Protein AF-A0A940AF21-F1 (afdb_monomer_lite)

Secondary structure (DSSP, 8-state):
---SPB--GGGT-EEE-TTSPEEEB--HHHHHHHHHHHHHHHTTSTT---EEE-SS---HHHHTSSSEEE--GGGHHHHHH-SSSHHHHSS-HHHHHHTT-HHHHTSEEEEE--HHHHHHH-GGGTTHHHHHHH-HHHHHHHHHHHHHTT-EEESSSS-HHHHHHHHHHHHHTTGGGEEEEE-TTSTT-SEEESSTTEEEEEEEE-SSSS-SEEEEEEE-SSS-EE--EEE-TTTTTSPPPSEEEETTTTEEEEGGGTTT-EE-TT-EEEEEE-

pLDDT: mean 93.16, std 7.12, range [50.34, 98.81]

Sequence (274 aa):
MSTQFCSNSLHGCSGIDVFGQPSFRSDALGLRNFLMRVYKIHKKYPGTSMMIHSHIQFVPFCHEFTDFFAPGENTFKLVCNNPEYPYTEEISPEEFQSDYNSRKTGVAFCMLLQNARAAKIMPSLNRYQKLFLQDPEYAIRAITPFLVHDVNIWDSYVQRKTIIRYWKMRKDADFAHIAKFIGYWEKGCPVKSGAEKVFCSVYEWNGKSPWRYAVAVGNFNRQEKEIRLQIDWKALGIKPPETVRELWTEKDIPVSELGKYRLKGSHFALFGIK

Foldseek 3Di:
DDQDWDQDVVVVQWDQDPVRDIGTDGCLVVLQVVLQVVLVVQVVDPPDFFEAEDEDDDDLSRHVSGQAYEYANVLLVLCVVPVQQSQLPVQDPVNLVPGVQCVVSVHAYEYEHCNLVSCVVPVVNVVCNVVQQDPLNVVQLNCQNCVLSVHHYDLPSGPNVNSVLVVVLCVLQPVVQFPDKAHQPDPLAQKDFPDPQKTWIKTAHDDDGPFRMKIKIHASAQAKDQRQMDGNCVSVVHDDDQWWAFSSVRDTDGPVCSRRDIDHHSGMTMTGHD

Radius of gyration: 21.4 Å; chains: 1; bounding box: 52×52×57 Å

Structure (mmCIF, N/CA/C/O backbone):
data_AF-A0A940AF21-F1
#
_entry.id   AF-A0A940AF21-F1
#
loop_
_atom_site.group_PDB
_atom_site.id
_atom_site.type_symbol
_atom_site.label_atom_id
_atom_site.label_alt_id
_atom_site.label_comp_id
_atom_site.label_asym_id
_atom_site.label_entity_id
_atom_site.label_seq_id
_atom_site.pdbx_PDB_ins_code
_atom_site.Cartn_x
_atom_site.Cartn_y
_atom_site.Cartn_z
_atom_site.occupancy
_atom_site.B_iso_or_equiv
_atom_site.auth_seq_id
_atom_site.auth_comp_id
_atom_site.auth_asym_id
_atom_site.auth_atom_id
_atom_site.pdbx_PDB_model_num
ATOM 1 N N . MET A 1 1 ? 19.870 -5.893 -14.349 1.00 50.34 1 MET A N 1
ATOM 2 C CA . MET A 1 1 ? 20.637 -7.080 -14.795 1.00 50.34 1 MET A CA 1
ATOM 3 C C . MET A 1 1 ? 19.633 -8.161 -15.147 1.00 50.34 1 MET A C 1
ATOM 5 O O . MET A 1 1 ? 18.688 -8.331 -14.388 1.00 50.34 1 MET A O 1
ATOM 9 N N . SER A 1 2 ? 19.753 -8.780 -16.323 1.00 53.50 2 SER A N 1
ATOM 10 C CA . SER A 1 2 ? 18.749 -9.731 -16.813 1.00 53.50 2 SER A CA 1
ATOM 11 C C . SER A 1 2 ? 18.972 -11.112 -16.203 1.00 53.50 2 SER A C 1
ATOM 13 O O . SER A 1 2 ? 20.083 -11.630 -16.243 1.00 53.50 2 SER A O 1
ATOM 15 N N . THR A 1 3 ? 17.916 -11.698 -15.651 1.00 60.59 3 THR A N 1
ATOM 16 C CA . THR A 1 3 ? 17.841 -13.113 -15.260 1.00 60.59 3 THR A CA 1
ATOM 17 C C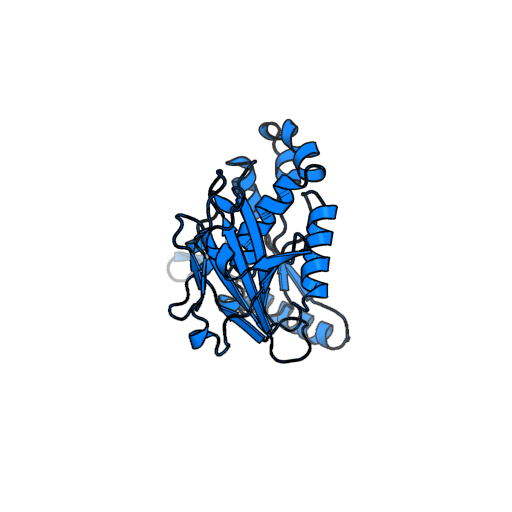 . THR A 1 3 ? 17.305 -13.992 -16.393 1.00 60.59 3 THR A C 1
ATOM 19 O O . THR A 1 3 ? 17.258 -15.214 -16.246 1.00 60.59 3 THR A O 1
ATOM 22 N N . GLN A 1 4 ? 16.892 -13.385 -17.514 1.00 67.69 4 GLN A N 1
ATOM 23 C CA . GLN A 1 4 ? 16.400 -14.113 -18.678 1.00 67.69 4 GLN A CA 1
ATOM 24 C C . GLN A 1 4 ? 17.525 -14.886 -19.360 1.00 67.69 4 GLN A C 1
ATOM 26 O O . GLN A 1 4 ? 18.701 -14.520 -19.302 1.00 67.69 4 GLN A O 1
ATOM 31 N N . PHE A 1 5 ? 17.129 -15.954 -20.043 1.00 74.56 5 PHE A N 1
ATOM 32 C CA . PHE A 1 5 ? 18.010 -16.709 -20.912 1.00 74.56 5 PHE A CA 1
ATOM 33 C C . PHE A 1 5 ? 18.548 -15.806 -22.021 1.00 74.56 5 PHE A C 1
ATOM 35 O O . PHE A 1 5 ? 17.789 -15.150 -22.733 1.00 74.56 5 PHE A O 1
ATOM 42 N N . CYS A 1 6 ? 19.869 -15.766 -22.160 1.00 76.62 6 CYS A N 1
ATOM 43 C CA . CYS A 1 6 ? 20.502 -15.148 -23.307 1.00 76.62 6 CYS A CA 1
ATOM 44 C C . CYS A 1 6 ? 20.678 -16.233 -24.368 1.00 76.62 6 CYS A C 1
ATOM 46 O O . CYS A 1 6 ? 21.268 -17.277 -24.101 1.00 76.62 6 CYS A O 1
ATOM 48 N N . SER A 1 7 ? 20.159 -15.986 -25.566 1.00 82.44 7 SER A N 1
ATOM 49 C CA . SER A 1 7 ? 20.300 -16.869 -26.727 1.00 82.44 7 SER A CA 1
ATOM 50 C C . SER A 1 7 ? 21.174 -16.239 -27.818 1.00 82.44 7 SER A C 1
ATOM 52 O O . SER A 1 7 ? 21.067 -16.603 -28.986 1.00 82.44 7 SER A O 1
ATOM 54 N N . ASN A 1 8 ? 22.005 -15.256 -27.459 1.00 82.12 8 ASN A N 1
ATOM 55 C CA . ASN A 1 8 ? 22.898 -14.592 -28.400 1.00 82.12 8 ASN A CA 1
ATOM 56 C C . ASN A 1 8 ? 24.231 -15.354 -28.504 1.00 82.12 8 ASN A C 1
ATOM 58 O O . ASN A 1 8 ? 24.992 -15.426 -27.532 1.00 82.12 8 ASN A O 1
ATOM 62 N N . SER A 1 9 ? 24.526 -15.879 -29.693 1.00 79.88 9 SER A N 1
ATOM 63 C CA . SER A 1 9 ? 25.752 -16.632 -29.986 1.00 79.88 9 SER A CA 1
ATOM 64 C C . SER A 1 9 ? 27.000 -15.759 -29.912 1.00 79.88 9 SER A C 1
ATOM 66 O O . SER A 1 9 ? 28.042 -16.232 -29.468 1.00 79.88 9 SER A O 1
ATOM 68 N N . LEU A 1 10 ? 26.891 -14.470 -30.249 1.00 82.25 10 LEU A N 1
ATOM 69 C CA . LEU A 1 10 ? 27.995 -13.509 -30.157 1.00 82.25 10 LEU A CA 1
ATOM 70 C C . LEU A 1 10 ? 28.413 -13.247 -28.708 1.00 82.25 10 LEU A C 1
ATOM 72 O O . LEU A 1 10 ? 29.560 -12.910 -28.444 1.00 82.25 10 LEU A O 1
ATOM 76 N N . HIS A 1 11 ? 27.492 -13.424 -27.758 1.00 76.38 11 HIS A N 1
ATOM 77 C CA . HIS A 1 11 ? 27.777 -13.315 -26.327 1.00 76.38 11 HIS A CA 1
ATOM 78 C C . HIS A 1 11 ? 28.235 -14.656 -25.722 1.00 76.38 11 HIS A C 1
ATOM 80 O O . HIS A 1 11 ? 28.421 -14.753 -24.511 1.00 76.38 11 HIS A O 1
ATOM 86 N N . GLY A 1 12 ? 28.372 -15.711 -26.540 1.00 77.94 12 GLY A N 1
ATOM 87 C CA . GLY A 1 12 ? 28.671 -17.069 -26.079 1.00 77.94 12 GLY A CA 1
ATOM 88 C C . GLY A 1 12 ? 27.529 -17.711 -25.285 1.00 77.94 12 GLY A C 1
ATOM 89 O O . GLY A 1 12 ? 27.741 -18.680 -24.554 1.00 77.94 12 GLY A O 1
ATOM 90 N N . CYS A 1 13 ? 26.317 -17.159 -25.385 1.00 80.50 13 CYS A N 1
ATOM 91 C CA . CYS A 1 13 ? 25.171 -17.609 -24.605 1.00 80.50 13 CYS A CA 1
ATOM 92 C C . CYS A 1 13 ? 24.262 -18.581 -25.360 1.00 80.50 13 CYS A C 1
ATOM 94 O O . CYS A 1 13 ? 23.358 -19.133 -24.742 1.00 80.50 13 CYS A O 1
ATOM 96 N N . SER A 1 14 ? 24.505 -18.836 -26.647 1.00 85.12 14 SER A N 1
ATOM 97 C CA . SER A 1 14 ? 23.803 -19.874 -27.405 1.00 85.12 14 SER A CA 1
ATOM 98 C C . SER A 1 14 ? 24.746 -20.796 -28.161 1.00 85.12 14 SER A C 1
ATOM 100 O O . SER A 1 14 ? 25.884 -20.443 -28.468 1.00 85.12 14 SER A O 1
ATOM 102 N N . GLY A 1 15 ? 24.241 -21.978 -28.491 1.00 85.94 15 GLY A N 1
ATOM 103 C CA . GLY A 1 15 ? 24.927 -22.977 -29.302 1.00 85.94 15 GLY A CA 1
ATOM 104 C C . GLY A 1 15 ? 23.977 -24.103 -29.680 1.00 85.94 15 GLY A C 1
ATOM 105 O O . GLY A 1 15 ? 22.823 -24.095 -29.260 1.00 85.94 15 GLY A O 1
ATOM 106 N N . ILE A 1 16 ? 24.463 -25.074 -30.439 1.00 88.88 16 ILE A N 1
ATOM 107 C CA . ILE A 1 16 ? 23.743 -26.319 -30.702 1.00 88.88 16 ILE A CA 1
ATOM 108 C C . ILE A 1 16 ? 24.298 -27.373 -29.747 1.00 88.88 16 ILE A C 1
ATOM 110 O O . ILE A 1 16 ? 25.517 -27.519 -29.640 1.00 88.88 16 ILE A O 1
ATOM 114 N N . ASP A 1 17 ? 23.424 -28.035 -28.994 1.00 87.31 17 ASP A N 1
ATOM 115 C CA . ASP A 1 17 ? 23.839 -29.120 -28.111 1.00 87.31 17 ASP A CA 1
ATOM 116 C C . ASP A 1 17 ? 24.179 -30.398 -28.898 1.00 87.31 17 ASP A C 1
ATOM 118 O O . ASP A 1 17 ? 24.059 -30.468 -30.123 1.00 87.31 17 ASP A O 1
ATOM 122 N N . VAL A 1 18 ? 24.619 -31.438 -28.188 1.00 90.88 18 VAL A N 1
ATOM 123 C CA . VAL A 1 18 ? 25.021 -32.717 -28.798 1.00 90.88 18 VAL A CA 1
ATOM 124 C C . VAL A 1 18 ? 23.871 -33.466 -29.490 1.00 90.88 18 VAL A C 1
ATOM 126 O O . VAL A 1 18 ? 24.130 -34.421 -30.217 1.00 90.88 18 VAL A O 1
ATOM 129 N N . PHE A 1 19 ? 22.620 -33.036 -29.299 1.00 94.06 19 PHE A N 1
ATOM 130 C CA . PHE A 1 19 ? 21.419 -33.606 -29.914 1.00 94.06 19 PHE A CA 1
ATOM 131 C C . PHE A 1 19 ? 20.872 -32.740 -31.058 1.00 94.06 19 PHE A C 1
ATOM 133 O O . PHE A 1 19 ? 19.790 -33.015 -31.581 1.00 94.06 19 PHE A O 1
ATOM 140 N N . GLY A 1 20 ? 21.595 -31.689 -31.455 1.00 92.19 20 GLY A N 1
ATOM 141 C CA . GLY A 1 20 ? 21.160 -30.782 -32.513 1.00 92.19 20 GLY A CA 1
ATOM 142 C C . GLY A 1 20 ? 20.152 -29.723 -32.053 1.00 92.19 20 GLY A C 1
ATOM 143 O O . GLY A 1 20 ? 19.596 -29.026 -32.901 1.00 92.19 20 GLY A O 1
ATOM 144 N N . GLN A 1 21 ? 19.902 -29.580 -30.746 1.00 89.88 21 GLN A N 1
ATOM 145 C CA . GLN A 1 21 ? 18.919 -28.632 -30.222 1.00 89.88 21 GLN A CA 1
ATOM 146 C C . GLN A 1 21 ? 19.549 -27.271 -29.890 1.00 89.88 21 GLN A C 1
ATOM 148 O O . GLN A 1 21 ? 20.691 -27.208 -29.421 1.00 89.88 21 GLN A O 1
ATOM 153 N N . PRO A 1 22 ? 18.819 -26.157 -30.087 1.00 86.69 22 PRO A N 1
ATOM 154 C CA . PRO A 1 22 ? 19.257 -24.848 -29.623 1.00 86.69 22 PRO A CA 1
ATOM 155 C C . PRO A 1 22 ? 19.421 -24.825 -28.100 1.00 86.69 22 PRO A C 1
ATOM 157 O O . PRO A 1 22 ? 18.486 -25.096 -27.350 1.00 86.69 22 PRO A O 1
ATOM 160 N N . SER A 1 23 ? 20.604 -24.431 -27.643 1.00 84.81 23 SER A N 1
ATOM 161 C CA . SER A 1 23 ? 20.903 -24.175 -26.239 1.00 84.81 23 SER A CA 1
ATOM 162 C C . SER A 1 23 ? 20.939 -22.676 -25.961 1.00 84.81 23 SER A C 1
ATOM 164 O O . SER A 1 23 ? 21.335 -21.867 -26.805 1.00 84.81 23 SER A O 1
ATOM 166 N N . PHE A 1 24 ? 20.540 -22.312 -24.750 1.00 83.88 24 PHE A N 1
ATOM 167 C CA . PHE A 1 24 ? 20.621 -20.962 -24.209 1.00 83.88 24 PHE A CA 1
ATOM 168 C C . PHE A 1 24 ? 21.199 -21.028 -22.796 1.00 83.88 24 PHE A C 1
ATOM 170 O O . PHE A 1 24 ? 21.062 -22.035 -22.098 1.00 83.88 24 PHE A O 1
ATOM 177 N N . ARG A 1 25 ? 21.860 -19.956 -22.360 1.00 80.12 25 ARG A N 1
ATOM 178 C CA . ARG A 1 25 ? 22.488 -19.885 -21.035 1.00 80.12 25 ARG A CA 1
ATOM 179 C C . ARG A 1 25 ? 21.830 -18.806 -20.185 1.00 80.12 25 ARG A C 1
ATOM 181 O O . ARG A 1 25 ? 21.419 -17.761 -20.686 1.00 80.12 25 ARG A O 1
ATOM 188 N N . SER A 1 26 ? 21.748 -19.062 -18.883 1.00 80.25 26 SER A N 1
ATOM 189 C CA . SER A 1 26 ? 21.395 -18.061 -17.875 1.00 80.25 26 SER A CA 1
ATOM 190 C C . SER A 1 26 ? 22.605 -17.814 -16.983 1.00 80.25 26 SER A C 1
ATOM 192 O O . SER A 1 26 ? 23.240 -18.766 -16.534 1.00 80.25 26 SER A O 1
ATOM 194 N N . ASP A 1 27 ? 22.897 -16.545 -16.696 1.00 81.75 27 ASP A N 1
ATOM 195 C CA . ASP A 1 27 ? 23.910 -16.152 -15.711 1.00 81.75 27 ASP A CA 1
ATOM 196 C C . ASP A 1 27 ? 23.292 -15.864 -14.328 1.00 81.75 27 ASP A C 1
ATOM 198 O O . ASP A 1 27 ? 23.810 -15.086 -13.529 1.00 81.75 27 ASP A O 1
ATOM 202 N N . ALA A 1 28 ? 22.150 -16.482 -14.007 1.00 85.94 28 ALA A N 1
ATOM 203 C CA . ALA A 1 28 ? 21.488 -16.288 -12.717 1.00 85.94 28 ALA A CA 1
ATOM 204 C C . ALA A 1 28 ? 22.420 -16.588 -11.525 1.00 85.94 28 ALA A C 1
ATOM 206 O O . ALA A 1 28 ? 22.392 -15.874 -10.520 1.00 85.94 28 ALA A O 1
ATOM 207 N N . LEU A 1 29 ? 23.283 -17.607 -11.640 1.00 88.50 29 LEU A N 1
ATOM 208 C CA . LEU A 1 29 ? 24.259 -17.949 -10.601 1.00 88.50 29 LEU A CA 1
ATOM 209 C C . LEU A 1 29 ? 25.376 -16.899 -10.483 1.00 88.50 29 LEU A C 1
ATOM 211 O O . LEU A 1 29 ? 25.753 -16.540 -9.364 1.00 88.50 29 LEU A O 1
ATOM 215 N N . GLY A 1 30 ? 25.886 -16.378 -11.605 1.00 89.44 30 GLY A N 1
ATOM 216 C CA . GLY A 1 30 ? 26.874 -15.298 -11.606 1.00 89.44 30 GLY A CA 1
ATOM 217 C C . GLY A 1 30 ? 26.309 -14.023 -10.990 1.00 89.44 30 GLY A C 1
ATOM 218 O O . GLY A 1 30 ? 26.914 -13.467 -10.067 1.00 89.44 30 GLY A O 1
ATOM 219 N N . LEU A 1 31 ? 25.096 -13.632 -11.396 1.00 88.94 31 LEU A N 1
ATOM 220 C CA . LEU A 1 31 ? 24.364 -12.507 -10.813 1.00 88.94 31 LEU A CA 1
ATOM 221 C C . LEU A 1 31 ? 24.149 -12.688 -9.307 1.00 88.94 31 LEU A C 1
ATOM 223 O O . LEU A 1 31 ? 24.429 -11.773 -8.532 1.00 88.94 31 LEU A O 1
ATOM 227 N N . ARG A 1 32 ? 23.708 -13.872 -8.872 1.00 92.06 32 ARG A N 1
ATOM 228 C CA . ARG A 1 32 ? 23.524 -14.182 -7.450 1.00 92.06 32 ARG A CA 1
ATOM 229 C C . ARG A 1 32 ? 24.823 -14.006 -6.664 1.00 92.06 32 ARG A C 1
ATOM 231 O O . ARG A 1 32 ? 24.838 -13.346 -5.627 1.00 92.06 32 ARG A O 1
ATOM 238 N N . ASN A 1 33 ? 25.920 -14.581 -7.154 1.00 94.88 33 ASN A N 1
ATOM 239 C CA . ASN A 1 33 ? 27.224 -14.488 -6.499 1.00 94.88 33 ASN A CA 1
ATOM 240 C C . ASN A 1 33 ? 27.729 -13.045 -6.440 1.00 94.88 33 ASN A C 1
ATOM 242 O O . ASN A 1 33 ? 28.302 -12.626 -5.431 1.00 94.88 33 ASN A O 1
ATOM 246 N N . PHE A 1 34 ? 27.496 -12.270 -7.498 1.00 93.81 34 PHE A N 1
ATOM 247 C CA . PHE A 1 34 ? 27.801 -10.849 -7.522 1.00 93.81 34 PHE A CA 1
ATOM 248 C C . PHE A 1 34 ? 27.002 -10.082 -6.461 1.00 93.81 34 PHE A C 1
ATOM 250 O O . PHE A 1 34 ? 27.615 -9.443 -5.605 1.00 93.81 34 PHE A O 1
ATOM 257 N N . LEU A 1 35 ? 25.670 -10.203 -6.457 1.00 94.25 35 LEU A N 1
ATOM 258 C CA . LEU A 1 35 ? 24.800 -9.506 -5.505 1.00 94.25 35 LEU A CA 1
ATOM 259 C C . LEU A 1 35 ? 25.111 -9.896 -4.057 1.00 94.25 35 LEU A C 1
ATOM 261 O O . LEU A 1 35 ? 25.234 -9.019 -3.209 1.00 94.25 35 LEU A O 1
ATOM 265 N N . MET A 1 36 ? 25.369 -11.177 -3.780 1.00 95.50 36 MET A N 1
ATOM 266 C CA . MET A 1 36 ? 25.798 -11.633 -2.454 1.00 95.50 36 MET A CA 1
ATOM 267 C C . MET A 1 36 ? 27.099 -10.954 -1.996 1.00 95.50 36 MET A C 1
ATOM 269 O O . MET A 1 36 ? 27.210 -10.560 -0.833 1.00 95.50 36 MET A O 1
ATOM 273 N N . ARG A 1 37 ? 28.104 -10.817 -2.875 1.00 96.38 37 ARG A N 1
ATOM 274 C CA . ARG A 1 37 ? 29.365 -10.132 -2.530 1.00 96.38 37 ARG A CA 1
ATOM 275 C C . ARG A 1 37 ? 29.140 -8.648 -2.261 1.00 96.38 37 ARG A C 1
ATOM 277 O O . ARG A 1 37 ? 29.643 -8.148 -1.258 1.00 96.38 37 ARG A O 1
ATOM 284 N N . VAL A 1 38 ? 28.374 -7.974 -3.121 1.00 94.62 38 VAL A N 1
ATOM 285 C CA . VAL A 1 38 ? 28.034 -6.553 -2.952 1.00 94.62 38 VAL A CA 1
ATOM 286 C C . VAL A 1 38 ? 27.290 -6.344 -1.637 1.00 94.62 38 VAL A C 1
ATOM 288 O O . VAL A 1 38 ? 27.701 -5.505 -0.842 1.00 94.62 38 VAL A O 1
ATOM 291 N N . TYR A 1 39 ? 26.282 -7.167 -1.346 1.00 94.75 39 TYR A N 1
ATOM 292 C CA . TYR A 1 39 ? 25.508 -7.088 -0.111 1.00 94.75 39 TYR A CA 1
ATOM 293 C C . TYR A 1 39 ? 26.377 -7.309 1.135 1.00 94.75 39 TYR A C 1
ATOM 295 O O . TYR A 1 39 ? 26.301 -6.538 2.088 1.00 94.75 39 TYR A O 1
ATOM 303 N N . LYS A 1 40 ? 27.288 -8.295 1.122 1.00 94.69 40 LYS A N 1
ATOM 304 C CA . LYS A 1 40 ? 28.248 -8.515 2.223 1.00 94.69 40 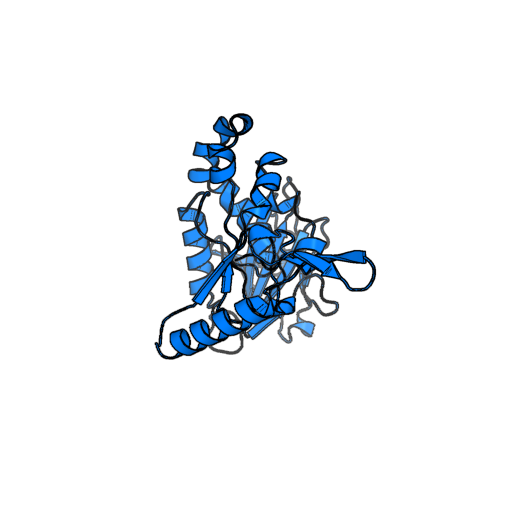LYS A CA 1
ATOM 305 C C . LYS A 1 40 ? 29.171 -7.319 2.459 1.00 94.69 40 LYS A C 1
ATOM 307 O O . LYS A 1 40 ? 29.504 -7.041 3.606 1.00 94.69 40 LYS A O 1
ATOM 312 N N . ILE A 1 41 ? 29.618 -6.644 1.398 1.00 94.19 41 ILE A N 1
ATOM 313 C CA . ILE A 1 41 ? 30.439 -5.429 1.512 1.00 94.19 41 ILE A CA 1
ATOM 314 C C . ILE A 1 41 ? 29.594 -4.289 2.076 1.00 94.19 41 ILE A C 1
ATOM 316 O O . ILE A 1 41 ? 29.999 -3.655 3.045 1.00 94.19 41 ILE A O 1
ATOM 320 N N . HIS A 1 42 ? 28.405 -4.080 1.512 1.00 93.38 42 HIS A N 1
ATOM 321 C CA . HIS A 1 42 ? 27.454 -3.054 1.924 1.00 93.38 42 HIS A CA 1
ATOM 322 C C . HIS A 1 42 ? 27.129 -3.146 3.420 1.00 93.38 42 HIS A C 1
ATOM 324 O O . HIS A 1 42 ? 27.229 -2.160 4.145 1.00 93.38 42 HIS A O 1
ATOM 330 N N . LYS A 1 43 ? 26.871 -4.357 3.928 1.00 93.00 43 LYS A N 1
ATOM 331 C CA . LYS A 1 43 ? 26.562 -4.599 5.347 1.00 93.00 43 LYS A CA 1
ATOM 332 C C . LYS A 1 43 ? 27.703 -4.345 6.331 1.00 93.00 43 LYS A C 1
ATOM 334 O O . LYS A 1 43 ? 27.451 -4.346 7.531 1.00 93.00 43 LYS A O 1
ATOM 339 N N . LYS A 1 44 ? 28.925 -4.068 5.866 1.00 95.06 44 LYS A N 1
ATOM 340 C CA . LYS A 1 44 ? 30.015 -3.599 6.740 1.00 95.06 44 LYS A CA 1
ATOM 341 C C . LYS A 1 44 ? 29.859 -2.134 7.159 1.00 95.06 44 LYS A C 1
ATOM 343 O O . LYS A 1 44 ? 30.545 -1.714 8.084 1.00 95.06 44 LYS A O 1
ATOM 348 N N . TYR A 1 45 ? 28.983 -1.369 6.502 1.00 93.69 45 TYR A N 1
ATOM 349 C CA . TYR A 1 45 ? 28.792 0.061 6.745 1.00 93.69 45 TYR A CA 1
ATOM 350 C C . TYR A 1 45 ? 27.424 0.322 7.398 1.00 93.69 45 TYR A C 1
ATOM 352 O O . TYR A 1 45 ? 26.394 0.247 6.717 1.00 93.69 45 TYR A O 1
ATOM 360 N N . PRO A 1 46 ? 27.379 0.631 8.709 1.00 89.81 46 PRO A N 1
ATOM 361 C CA . PRO A 1 46 ? 26.133 0.924 9.412 1.00 89.81 46 PRO A CA 1
ATOM 362 C C . PRO A 1 46 ? 25.365 2.096 8.786 1.00 89.81 46 PRO A C 1
ATOM 364 O O . PRO A 1 46 ? 25.959 3.032 8.258 1.00 89.81 46 PRO A O 1
ATOM 367 N N . GLY A 1 47 ? 24.032 2.057 8.870 1.00 87.44 47 GLY A N 1
ATOM 368 C CA . GLY A 1 47 ? 23.164 3.145 8.397 1.00 87.44 47 GLY A CA 1
ATOM 369 C C . GLY A 1 47 ? 22.956 3.205 6.879 1.00 87.44 47 GLY A C 1
ATOM 370 O O . GLY A 1 47 ? 22.352 4.154 6.387 1.00 87.44 47 GLY A O 1
ATOM 371 N N . THR A 1 48 ? 23.423 2.206 6.131 1.00 88.88 48 THR A N 1
ATOM 372 C CA . THR A 1 48 ? 23.256 2.131 4.675 1.00 88.88 48 THR A CA 1
ATOM 373 C C . THR A 1 48 ? 22.202 1.086 4.292 1.00 88.88 48 THR A C 1
ATOM 375 O O . THR A 1 48 ? 22.058 0.057 4.955 1.00 88.88 48 THR A O 1
ATOM 378 N N . SER A 1 49 ? 21.472 1.317 3.196 1.00 90.12 49 SER A N 1
ATOM 379 C CA . SER A 1 49 ? 20.527 0.345 2.621 1.00 90.12 49 SER A CA 1
ATOM 380 C C . SER A 1 49 ? 20.886 0.031 1.171 1.00 90.12 49 SER A C 1
ATOM 382 O O . SER A 1 49 ? 21.308 0.916 0.426 1.00 90.12 49 SER A O 1
ATOM 384 N N . MET A 1 50 ? 20.784 -1.241 0.793 1.00 92.44 50 MET A N 1
ATOM 385 C CA . MET A 1 50 ? 20.985 -1.688 -0.579 1.00 92.44 50 MET A CA 1
ATOM 386 C C . MET A 1 50 ? 19.623 -1.845 -1.237 1.00 92.44 50 MET A C 1
ATOM 388 O O . MET A 1 50 ? 18.749 -2.534 -0.716 1.00 92.44 50 MET A O 1
ATOM 392 N N . MET A 1 51 ? 19.462 -1.210 -2.391 1.00 91.62 51 MET A N 1
ATOM 393 C CA . MET A 1 51 ? 18.263 -1.315 -3.206 1.00 91.62 51 MET A CA 1
ATOM 394 C C . MET A 1 51 ? 18.615 -1.953 -4.542 1.00 91.62 51 MET A C 1
ATOM 396 O O . MET A 1 51 ? 19.531 -1.502 -5.231 1.00 91.62 51 MET A O 1
ATOM 400 N N . ILE A 1 52 ? 17.823 -2.939 -4.952 1.00 91.38 52 ILE A N 1
ATOM 401 C CA . ILE A 1 52 ? 17.801 -3.405 -6.335 1.00 91.38 52 ILE A CA 1
ATOM 402 C C . ILE A 1 52 ? 16.607 -2.758 -7.029 1.00 91.38 52 ILE A C 1
ATOM 404 O O . ILE A 1 52 ? 15.456 -2.973 -6.651 1.00 91.38 52 ILE A O 1
ATOM 408 N N . HIS A 1 53 ? 16.896 -1.986 -8.072 1.00 89.62 53 HIS A N 1
ATOM 409 C CA . HIS A 1 53 ? 15.896 -1.454 -8.986 1.00 89.62 53 HIS A CA 1
ATOM 410 C C . HIS A 1 53 ? 15.837 -2.324 -10.248 1.00 89.62 53 HIS A C 1
ATOM 412 O O . HIS A 1 53 ? 16.866 -2.590 -10.876 1.00 89.62 53 HIS A O 1
ATOM 418 N N . SER A 1 54 ? 14.645 -2.802 -10.605 1.00 78.06 54 SER A N 1
ATOM 419 C CA . SER A 1 54 ? 14.424 -3.627 -11.795 1.00 78.06 54 SER A CA 1
ATOM 420 C C . SER A 1 54 ? 13.015 -3.424 -12.332 1.00 78.06 54 SER A C 1
ATOM 422 O O . SER A 1 54 ? 12.063 -3.306 -11.570 1.00 78.06 54 SER A O 1
ATOM 424 N N . HIS A 1 55 ? 12.890 -3.423 -13.657 1.00 67.25 55 HIS A N 1
ATOM 425 C CA . HIS A 1 55 ? 11.682 -2.967 -14.334 1.00 67.25 55 HIS A CA 1
ATOM 426 C C . HIS A 1 55 ? 10.478 -3.914 -14.210 1.00 67.25 55 HIS A C 1
ATOM 428 O O . HIS A 1 55 ? 9.357 -3.417 -14.203 1.00 67.25 55 HIS A O 1
ATOM 434 N N . ILE A 1 56 ? 10.664 -5.244 -14.184 1.00 66.06 56 ILE A N 1
ATOM 435 C CA . ILE A 1 56 ? 9.536 -6.182 -14.402 1.00 66.06 56 ILE A CA 1
ATOM 436 C C . ILE A 1 56 ? 9.523 -7.455 -13.549 1.00 66.06 56 ILE A C 1
ATOM 438 O O . ILE A 1 56 ? 8.440 -7.959 -13.286 1.00 66.06 56 ILE A O 1
ATOM 442 N N . GLN A 1 57 ? 10.668 -8.004 -13.125 1.00 78.50 57 GLN A N 1
ATOM 443 C CA . GLN A 1 57 ? 10.683 -9.345 -12.528 1.00 78.50 57 GLN A CA 1
ATOM 444 C C . GLN A 1 57 ? 11.567 -9.423 -11.286 1.00 78.50 57 GLN A C 1
ATOM 446 O O . GLN A 1 57 ? 12.769 -9.133 -11.328 1.00 78.50 57 GLN A O 1
ATOM 451 N N . PHE A 1 58 ? 10.964 -9.867 -10.184 1.00 86.88 58 PHE A N 1
ATOM 452 C CA . PHE A 1 58 ? 11.689 -10.298 -9.000 1.00 86.88 58 PHE A CA 1
ATOM 453 C C . PHE A 1 58 ? 12.048 -11.780 -9.142 1.00 86.88 58 PHE A C 1
ATOM 455 O O . PHE A 1 58 ? 11.179 -12.617 -9.367 1.00 86.88 58 PHE A O 1
ATOM 462 N N . VAL A 1 59 ? 13.333 -12.112 -9.020 1.00 87.62 59 VAL A N 1
ATOM 463 C CA . VAL A 1 59 ? 13.817 -13.494 -9.033 1.00 87.62 59 VAL A CA 1
ATOM 464 C C . VAL A 1 59 ? 14.420 -13.763 -7.661 1.00 87.62 59 VAL A C 1
ATOM 466 O O . VAL A 1 59 ? 15.557 -13.340 -7.441 1.00 87.62 59 VAL A O 1
ATOM 469 N N . PRO A 1 60 ? 13.697 -14.435 -6.742 1.00 87.94 60 PRO A N 1
ATOM 470 C CA . PRO A 1 60 ? 14.146 -14.623 -5.361 1.00 87.94 60 PRO A CA 1
ATOM 471 C C . PRO A 1 60 ? 15.573 -15.169 -5.264 1.00 87.94 60 PRO A C 1
ATOM 473 O O . PRO A 1 60 ? 16.395 -14.614 -4.546 1.00 87.94 60 PRO A O 1
ATOM 476 N N . PHE A 1 61 ? 15.906 -16.159 -6.101 1.00 88.31 61 PHE A N 1
ATOM 477 C CA . PHE A 1 61 ? 17.236 -16.771 -6.154 1.00 88.31 61 PHE A CA 1
ATOM 478 C C . PHE A 1 61 ? 18.386 -15.767 -6.348 1.00 88.31 61 PHE A C 1
ATOM 480 O O . PHE A 1 61 ? 19.482 -15.995 -5.844 1.00 88.31 61 PHE A O 1
ATOM 487 N N . CYS A 1 62 ? 18.164 -14.672 -7.080 1.00 89.50 62 CYS A N 1
ATOM 488 C CA . CYS A 1 62 ? 19.182 -13.650 -7.329 1.00 89.50 62 CYS A CA 1
ATOM 489 C C . CYS A 1 62 ? 18.990 -12.419 -6.436 1.00 89.50 62 CYS A C 1
ATOM 491 O O . CYS A 1 62 ? 19.962 -11.880 -5.912 1.00 89.50 62 CYS A O 1
ATOM 493 N N . HIS A 1 63 ? 17.751 -11.944 -6.307 1.00 91.06 63 HIS A N 1
ATOM 494 C CA . HIS A 1 63 ? 17.425 -10.626 -5.766 1.00 91.06 63 HIS A CA 1
ATOM 495 C C . HIS A 1 63 ? 17.186 -10.607 -4.250 1.00 91.06 63 HIS A C 1
ATOM 497 O O . HIS A 1 63 ? 16.972 -9.528 -3.711 1.00 91.06 63 HIS A O 1
ATOM 503 N N . GLU A 1 64 ? 17.267 -11.744 -3.549 1.00 90.06 64 GLU A N 1
ATOM 504 C CA . GLU A 1 64 ? 17.178 -11.801 -2.076 1.00 90.06 64 GLU A CA 1
ATOM 505 C C . GLU A 1 64 ? 18.286 -11.006 -1.353 1.00 90.06 64 GLU A C 1
ATOM 507 O O . GLU A 1 64 ? 18.126 -10.609 -0.203 1.00 90.06 64 GLU A O 1
ATOM 512 N N . PHE A 1 65 ? 19.407 -10.720 -2.024 1.00 92.62 65 PHE A N 1
ATOM 513 C CA . PHE A 1 65 ? 20.532 -9.949 -1.478 1.00 92.62 65 PHE A CA 1
ATOM 514 C C . PHE A 1 65 ? 20.323 -8.432 -1.595 1.00 92.62 65 PHE A C 1
ATOM 516 O O . PHE A 1 65 ? 21.100 -7.735 -2.250 1.00 92.62 65 PHE A O 1
ATOM 523 N N . THR A 1 66 ? 19.257 -7.920 -0.985 1.00 92.88 66 THR A N 1
ATOM 524 C CA . THR A 1 66 ? 18.908 -6.493 -0.961 1.00 92.88 66 THR A CA 1
ATOM 525 C C . THR A 1 66 ? 18.115 -6.165 0.304 1.00 92.88 66 THR A C 1
ATOM 527 O O . THR A 1 66 ? 17.498 -7.049 0.888 1.00 92.88 66 THR A O 1
ATOM 530 N N . ASP A 1 67 ? 18.103 -4.902 0.729 1.00 91.88 67 ASP A N 1
ATOM 531 C CA . ASP A 1 67 ? 17.240 -4.454 1.834 1.00 91.88 67 ASP A CA 1
ATOM 532 C C . ASP A 1 67 ? 15.801 -4.241 1.371 1.00 91.88 67 ASP A C 1
ATOM 534 O O . ASP A 1 67 ? 14.844 -4.556 2.076 1.00 91.88 67 ASP A O 1
ATOM 538 N N . PHE A 1 68 ? 15.646 -3.718 0.157 1.00 91.94 68 PHE A N 1
ATOM 539 C CA . PHE A 1 68 ? 14.356 -3.619 -0.505 1.00 91.94 68 PHE A CA 1
ATOM 540 C C . PHE A 1 68 ? 14.507 -3.680 -2.025 1.00 91.94 68 PHE A C 1
ATOM 542 O O . PHE A 1 68 ? 15.579 -3.437 -2.592 1.00 91.94 68 PHE A O 1
ATOM 549 N N . PHE A 1 69 ? 13.415 -4.038 -2.684 1.00 93.00 69 PHE A N 1
ATOM 550 C CA . PHE A 1 69 ? 13.290 -4.107 -4.129 1.00 93.00 69 PHE A CA 1
ATOM 551 C C . PHE A 1 69 ? 12.389 -2.972 -4.611 1.00 93.00 69 PHE A C 1
ATOM 553 O O . PHE A 1 69 ? 11.330 -2.728 -4.033 1.00 93.00 69 PHE A O 1
ATOM 560 N N . ALA A 1 70 ? 12.803 -2.272 -5.665 1.00 92.06 70 ALA A N 1
ATOM 561 C CA . ALA A 1 70 ? 12.059 -1.144 -6.215 1.00 92.06 70 ALA A CA 1
ATOM 562 C C . ALA A 1 70 ? 11.616 -1.418 -7.660 1.00 92.06 70 ALA A C 1
ATOM 564 O O . ALA A 1 70 ? 12.334 -1.036 -8.592 1.00 92.06 70 ALA A O 1
ATOM 565 N N . PRO A 1 71 ? 10.470 -2.096 -7.858 1.00 90.31 71 PRO A N 1
ATOM 566 C CA . PRO A 1 71 ? 9.843 -2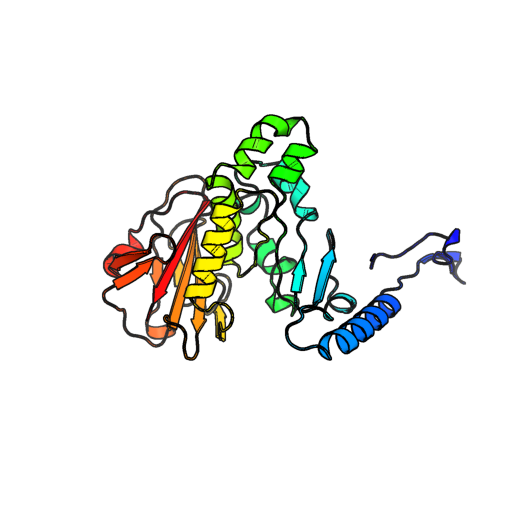.235 -9.164 1.00 90.31 71 PRO A CA 1
ATOM 567 C C . PRO A 1 71 ? 8.905 -1.058 -9.442 1.00 90.31 71 PRO A C 1
ATOM 569 O O . PRO A 1 71 ? 8.720 -0.174 -8.606 1.00 90.31 71 PRO A O 1
ATOM 572 N N . GLY A 1 72 ? 8.267 -1.055 -10.608 1.00 89.44 72 GLY A N 1
ATOM 573 C CA . GLY A 1 72 ? 7.198 -0.108 -10.898 1.00 89.44 72 GLY A CA 1
ATOM 574 C C . GLY A 1 72 ? 7.083 0.250 -12.366 1.00 89.44 72 GLY A C 1
ATOM 575 O O . GLY A 1 72 ? 5.974 0.519 -12.814 1.00 89.44 72 GLY A O 1
ATOM 576 N N . GLU A 1 73 ? 8.160 0.200 -13.153 1.00 88.88 73 GLU A N 1
ATOM 577 C CA . GLU A 1 73 ? 8.087 0.461 -14.596 1.00 88.88 73 GLU A CA 1
ATOM 578 C C . GLU A 1 73 ? 7.141 -0.486 -15.334 1.00 88.88 73 GLU A C 1
ATOM 580 O O . GLU A 1 73 ? 6.506 -0.071 -16.302 1.00 88.88 73 GLU A O 1
ATOM 585 N N . ASN A 1 74 ? 6.973 -1.720 -14.857 1.00 86.50 74 ASN A N 1
ATOM 586 C CA . ASN A 1 74 ? 5.959 -2.647 -15.355 1.00 86.50 74 ASN A CA 1
ATOM 587 C C . ASN A 1 74 ? 4.527 -2.101 -15.246 1.00 86.50 74 ASN A C 1
ATOM 589 O O . ASN A 1 74 ? 3.682 -2.433 -16.073 1.00 86.50 74 ASN A O 1
ATOM 593 N N . THR A 1 75 ? 4.261 -1.203 -14.293 1.00 90.88 75 THR A N 1
ATOM 594 C CA . THR A 1 75 ? 2.941 -0.574 -14.113 1.00 90.88 75 THR A CA 1
ATOM 595 C C . THR A 1 75 ? 2.671 0.572 -15.092 1.00 90.88 75 THR A C 1
ATOM 597 O O . THR A 1 75 ? 1.574 1.129 -15.112 1.00 90.88 75 THR A O 1
ATOM 600 N N . PHE A 1 76 ? 3.635 0.919 -15.954 1.00 91.69 76 PHE A N 1
ATOM 601 C CA . PHE A 1 76 ? 3.486 1.981 -16.951 1.00 91.69 76 PHE A CA 1
ATOM 602 C C . PHE A 1 76 ? 2.264 1.763 -17.848 1.00 91.69 76 PHE A C 1
ATOM 604 O O . PHE A 1 76 ? 1.489 2.690 -18.093 1.00 91.69 76 PHE A O 1
ATOM 611 N N . LYS A 1 77 ? 2.065 0.524 -18.315 1.00 92.81 77 LYS A N 1
ATOM 612 C CA . LYS A 1 77 ? 0.945 0.174 -19.194 1.00 92.81 77 LYS A CA 1
ATOM 613 C C . LYS A 1 77 ? -0.406 0.315 -18.487 1.00 92.81 77 LYS A C 1
ATOM 615 O O . LYS A 1 77 ? -1.355 0.757 -19.125 1.00 92.81 77 LYS A O 1
ATOM 620 N N . LEU A 1 78 ? -0.462 0.036 -17.186 1.00 94.81 78 LEU A N 1
ATOM 621 C CA . LEU A 1 78 ? -1.670 0.174 -16.368 1.00 94.81 78 LEU A CA 1
ATOM 622 C C . LEU A 1 78 ? -2.157 1.628 -16.360 1.00 94.81 78 LEU A C 1
ATOM 624 O O . LEU A 1 78 ? -3.314 1.905 -16.655 1.00 94.81 78 LEU A O 1
ATOM 628 N N . VAL A 1 79 ? -1.239 2.580 -16.148 1.00 95.88 79 VAL A N 1
ATOM 629 C CA . VAL A 1 79 ? -1.550 4.019 -16.234 1.00 95.88 79 VAL A CA 1
ATOM 630 C C . VAL A 1 79 ? -2.016 4.414 -17.636 1.00 95.88 79 VAL A C 1
ATOM 632 O O . VAL A 1 79 ? -2.888 5.266 -17.781 1.00 95.88 79 VAL A O 1
ATOM 635 N N . CYS A 1 80 ? -1.451 3.805 -18.679 1.00 95.50 80 CYS A N 1
ATOM 636 C CA . CYS A 1 80 ? -1.873 4.087 -20.049 1.00 95.50 80 CYS A CA 1
ATOM 637 C C . CYS A 1 80 ? -3.288 3.601 -20.355 1.00 95.50 80 CYS A C 1
ATOM 639 O O . CYS A 1 80 ? -3.979 4.242 -21.143 1.00 95.50 80 CYS A O 1
ATOM 641 N N . ASN A 1 81 ? -3.700 2.482 -19.762 1.00 95.75 81 ASN A N 1
ATOM 642 C CA . ASN A 1 81 ? -5.040 1.933 -19.931 1.00 95.75 81 ASN A CA 1
ATOM 643 C C . ASN A 1 81 ? -6.070 2.721 -19.111 1.00 95.75 81 ASN A C 1
ATOM 645 O O . ASN A 1 81 ? -7.133 3.068 -19.621 1.00 95.75 81 ASN A O 1
ATOM 649 N N . ASN A 1 82 ? -5.731 3.036 -17.860 1.00 97.12 82 ASN A N 1
ATOM 650 C CA . ASN A 1 82 ? -6.625 3.675 -16.905 1.00 97.12 82 ASN A CA 1
ATOM 651 C C . ASN A 1 82 ? -5.869 4.745 -16.103 1.00 97.12 82 ASN A C 1
ATOM 653 O O . ASN A 1 82 ? -5.378 4.475 -15.007 1.00 97.12 82 ASN A O 1
ATOM 657 N N . PRO A 1 83 ? -5.748 5.977 -16.626 1.00 95.88 83 PRO A N 1
ATOM 658 C CA . PRO A 1 83 ? -4.952 7.020 -15.982 1.00 95.88 83 PRO A CA 1
ATOM 659 C C . PRO A 1 83 ? -5.514 7.471 -14.627 1.00 95.88 83 PRO A C 1
ATOM 661 O O . PRO A 1 83 ? -4.770 8.017 -13.814 1.00 95.88 83 PRO A O 1
ATOM 664 N N . GLU A 1 84 ? -6.804 7.257 -14.364 1.00 95.69 84 GLU A N 1
ATOM 665 C CA . GLU A 1 84 ? -7.474 7.760 -13.160 1.00 95.69 84 GLU A CA 1
ATOM 666 C C . GLU A 1 84 ? -7.470 6.779 -11.989 1.00 95.69 84 GLU A C 1
ATOM 668 O O . GLU A 1 84 ? -7.408 7.231 -10.840 1.00 95.69 84 GLU A O 1
ATOM 673 N N . TYR A 1 85 ? -7.507 5.473 -12.274 1.00 97.19 85 TYR A N 1
ATOM 674 C CA . TYR A 1 85 ? -7.609 4.401 -11.279 1.00 97.19 85 TYR A CA 1
ATOM 675 C C . TYR A 1 85 ? -6.664 3.211 -11.556 1.00 97.19 85 TYR A C 1
ATOM 677 O O . TYR A 1 85 ? -7.060 2.060 -11.367 1.00 97.19 85 TYR A O 1
ATOM 685 N N . PRO A 1 86 ? -5.402 3.431 -11.980 1.00 96.56 86 PRO A N 1
ATOM 686 C CA . PRO A 1 86 ? -4.567 2.343 -12.490 1.00 96.56 86 PRO A CA 1
ATOM 687 C C . PRO A 1 86 ? -4.287 1.272 -11.434 1.00 96.56 86 PRO A C 1
ATOM 689 O O . PRO A 1 86 ? -4.317 0.085 -11.722 1.00 96.56 86 PRO A O 1
ATOM 692 N N . TYR A 1 87 ? -4.044 1.677 -10.189 1.00 96.44 87 TYR A N 1
ATOM 693 C CA . TYR A 1 87 ? -3.619 0.751 -9.137 1.00 96.44 87 TYR A CA 1
ATOM 694 C C . TYR A 1 87 ? -4.778 0.061 -8.410 1.00 96.44 87 TYR A C 1
ATOM 696 O O . TYR A 1 87 ? -4.552 -0.946 -7.751 1.00 96.44 87 TYR A O 1
ATOM 704 N N . THR A 1 88 ? -6.000 0.596 -8.494 1.00 96.75 88 THR A N 1
ATOM 705 C CA . THR A 1 88 ? -7.191 -0.003 -7.869 1.00 96.75 88 THR A CA 1
ATOM 706 C C . THR A 1 88 ? -7.992 -0.874 -8.833 1.00 96.75 88 THR A C 1
ATOM 708 O O . THR A 1 88 ? -8.752 -1.721 -8.368 1.00 96.75 88 THR A O 1
ATOM 711 N N . GLU A 1 89 ? -7.838 -0.680 -10.148 1.00 97.19 89 GLU A N 1
ATOM 712 C CA . GLU A 1 89 ? -8.634 -1.383 -11.163 1.00 97.19 89 GLU A CA 1
ATOM 713 C C . GLU A 1 89 ? -7.813 -2.236 -12.138 1.00 97.19 89 GLU A C 1
ATOM 715 O O . GLU A 1 89 ? -8.330 -3.248 -12.600 1.00 97.19 89 GLU A O 1
ATOM 720 N N . GLU A 1 90 ? -6.559 -1.878 -12.442 1.00 97.12 90 GLU A N 1
ATOM 721 C CA . GLU A 1 90 ? -5.743 -2.645 -13.401 1.00 97.12 90 GLU A CA 1
ATOM 722 C C . GLU A 1 90 ? -4.835 -3.686 -12.730 1.00 97.12 90 GLU A C 1
ATOM 724 O O . GLU A 1 90 ? -4.299 -4.545 -13.422 1.00 97.12 90 GLU A O 1
ATOM 729 N N . ILE A 1 91 ? -4.655 -3.615 -11.405 1.00 95.88 91 ILE A N 1
ATOM 730 C CA . ILE A 1 91 ? -3.973 -4.650 -10.615 1.00 95.88 91 ILE A CA 1
ATOM 731 C C . ILE A 1 91 ? -5.036 -5.398 -9.822 1.00 95.88 91 ILE A C 1
ATOM 733 O O . ILE A 1 91 ? -5.748 -4.809 -9.002 1.00 95.88 91 ILE A O 1
ATOM 737 N N . SER A 1 92 ? -5.142 -6.701 -10.064 1.00 96.25 92 SER A N 1
ATOM 738 C CA . SER A 1 92 ? -6.092 -7.538 -9.335 1.00 96.25 92 SER A CA 1
ATOM 739 C C . SER A 1 92 ? -5.673 -7.719 -7.866 1.00 96.25 92 SER A C 1
ATOM 741 O O . SER A 1 92 ? -4.477 -7.705 -7.553 1.00 96.25 92 SER A O 1
ATOM 743 N N . PRO A 1 93 ? -6.627 -7.924 -6.940 1.00 96.56 93 PRO A N 1
ATOM 744 C CA . PRO A 1 93 ? -6.327 -8.366 -5.579 1.00 96.56 93 PRO A CA 1
ATOM 745 C C . PRO A 1 93 ? -5.360 -9.557 -5.535 1.00 96.56 93 PRO A C 1
ATOM 747 O O . PRO A 1 93 ? -4.426 -9.571 -4.738 1.00 96.56 93 PRO A O 1
ATOM 750 N N . GLU A 1 94 ? -5.550 -10.535 -6.419 1.00 95.88 94 GLU A N 1
ATOM 751 C CA . GLU A 1 94 ? -4.729 -11.740 -6.518 1.00 95.88 94 GLU A CA 1
ATOM 752 C C . GLU A 1 94 ? -3.279 -11.408 -6.886 1.00 95.88 94 GLU A C 1
ATOM 754 O O . GLU A 1 94 ? -2.359 -11.944 -6.270 1.00 95.88 94 GLU A O 1
ATOM 759 N N . GLU A 1 95 ? -3.072 -10.476 -7.818 1.00 94.38 95 GLU A N 1
ATOM 760 C CA . GLU A 1 95 ? -1.744 -10.010 -8.227 1.00 94.38 95 GLU A CA 1
ATOM 761 C C . GLU A 1 95 ? -1.030 -9.258 -7.095 1.00 94.38 95 GLU A C 1
ATOM 763 O O . GLU A 1 95 ? 0.157 -9.482 -6.852 1.00 94.38 95 GLU A O 1
ATOM 768 N N . PHE A 1 96 ? -1.741 -8.441 -6.309 1.00 95.06 96 PHE A N 1
ATOM 769 C CA . PHE A 1 96 ? -1.164 -7.876 -5.082 1.00 95.06 96 PHE A CA 1
ATOM 770 C C . PHE A 1 96 ? -0.748 -8.959 -4.080 1.00 95.06 96 PHE A C 1
ATOM 772 O O . PHE A 1 96 ? 0.308 -8.862 -3.452 1.00 95.06 96 PHE A O 1
ATOM 779 N N . GLN A 1 97 ? -1.562 -10.004 -3.932 1.00 94.62 97 GLN A N 1
ATOM 780 C CA . GLN A 1 97 ? -1.322 -11.108 -3.002 1.00 94.62 97 GLN A CA 1
ATOM 781 C C . GLN A 1 97 ? -0.241 -12.095 -3.483 1.00 94.62 97 GLN A C 1
ATOM 783 O O . GLN A 1 97 ? 0.269 -12.887 -2.671 1.00 94.62 97 GLN A O 1
ATOM 788 N N . SER A 1 98 ? 0.112 -12.091 -4.771 1.00 91.44 98 SER A N 1
ATOM 789 C CA . SER A 1 98 ? 1.184 -12.903 -5.355 1.00 91.44 98 SER A CA 1
ATOM 790 C C . SER A 1 98 ? 2.445 -12.088 -5.623 1.00 91.44 98 SER A C 1
ATOM 792 O O . SER A 1 98 ? 3.442 -12.279 -4.929 1.00 91.44 98 SER A O 1
ATOM 794 N N . ASP A 1 99 ? 2.391 -11.179 -6.588 1.00 88.50 99 ASP A N 1
ATOM 795 C CA . ASP A 1 99 ? 3.553 -10.612 -7.272 1.00 88.50 99 ASP A CA 1
ATOM 796 C C . ASP A 1 99 ? 4.161 -9.459 -6.475 1.00 88.50 99 ASP A C 1
ATOM 798 O O . ASP A 1 99 ? 5.379 -9.267 -6.475 1.00 88.50 99 ASP A O 1
ATOM 802 N N . TYR A 1 100 ? 3.317 -8.732 -5.741 1.00 90.75 100 TYR A N 1
ATOM 803 C CA . TYR A 1 100 ? 3.717 -7.611 -4.889 1.00 90.75 100 TYR A CA 1
ATOM 804 C C . TYR A 1 100 ? 3.797 -7.967 -3.397 1.00 90.75 100 TYR A C 1
ATOM 806 O O . TYR A 1 100 ? 4.068 -7.104 -2.562 1.00 90.75 100 TYR A O 1
ATOM 814 N N . ASN A 1 101 ? 3.596 -9.238 -3.043 1.00 91.81 101 ASN A N 1
ATOM 815 C CA . ASN A 1 101 ? 3.575 -9.689 -1.658 1.00 91.81 101 ASN A CA 1
ATOM 816 C C . ASN A 1 101 ? 4.998 -9.899 -1.113 1.00 91.81 101 ASN A C 1
ATOM 818 O O . ASN A 1 101 ? 5.608 -10.959 -1.288 1.00 91.81 101 ASN A O 1
ATOM 822 N N . SER A 1 102 ? 5.494 -8.899 -0.384 1.00 89.25 102 SER A N 1
ATOM 823 C CA . SER A 1 102 ? 6.824 -8.888 0.243 1.00 89.25 102 SER A CA 1
ATOM 824 C C . SER A 1 102 ? 7.086 -10.079 1.176 1.00 89.25 102 SER A C 1
ATOM 826 O O . SER A 1 102 ? 8.221 -10.537 1.308 1.00 89.25 102 SER A O 1
ATOM 828 N N . ARG A 1 103 ? 6.040 -10.641 1.796 1.00 88.38 103 ARG A N 1
ATOM 829 C CA . ARG A 1 103 ? 6.164 -11.807 2.687 1.00 88.38 103 ARG A CA 1
ATOM 830 C C . ARG A 1 103 ? 6.430 -13.099 1.918 1.00 88.38 103 ARG A C 1
ATOM 832 O O . ARG A 1 103 ? 7.091 -13.981 2.454 1.00 88.38 103 ARG A O 1
ATOM 839 N N . LYS A 1 104 ? 5.945 -13.216 0.675 1.00 87.38 104 LYS A N 1
ATOM 840 C CA . LYS A 1 104 ? 6.264 -14.353 -0.208 1.00 87.38 104 LYS A CA 1
ATOM 841 C C . LYS A 1 104 ? 7.673 -14.249 -0.777 1.00 87.38 104 LYS A C 1
ATOM 843 O O . LYS A 1 104 ? 8.345 -15.263 -0.932 1.00 87.38 104 LYS A O 1
ATOM 848 N N . THR A 1 105 ? 8.110 -13.037 -1.103 1.00 86.50 105 THR A N 1
ATOM 849 C CA . THR A 1 105 ? 9.419 -12.795 -1.719 1.00 86.50 105 THR A CA 1
ATOM 850 C C . THR A 1 105 ? 10.555 -12.697 -0.702 1.00 86.50 105 THR A C 1
ATOM 852 O O . THR A 1 105 ? 11.714 -12.832 -1.086 1.00 86.50 105 THR A O 1
ATOM 855 N N . GLY A 1 106 ? 10.238 -12.474 0.579 1.00 88.94 106 GLY A N 1
ATOM 856 C CA . GLY A 1 106 ? 11.214 -12.292 1.657 1.00 88.94 106 GLY A CA 1
ATOM 857 C C . GLY A 1 106 ? 11.920 -10.932 1.629 1.00 88.94 106 GLY A C 1
ATOM 858 O O . GLY A 1 106 ? 12.856 -10.719 2.393 1.00 88.94 106 GLY A O 1
ATOM 859 N N . VAL A 1 107 ? 11.487 -10.016 0.757 1.00 90.38 107 VAL A N 1
ATOM 860 C CA . VAL A 1 107 ? 12.106 -8.705 0.534 1.00 90.38 107 VAL A CA 1
ATOM 861 C C . VAL A 1 107 ? 11.017 -7.638 0.501 1.00 90.38 107 VAL A C 1
ATOM 863 O O . VAL A 1 107 ? 9.991 -7.802 -0.158 1.00 90.38 107 VAL A O 1
ATOM 866 N N . ALA A 1 108 ? 11.244 -6.515 1.184 1.00 91.19 108 ALA A N 1
ATOM 867 C CA . ALA A 1 108 ? 10.323 -5.384 1.159 1.00 91.19 108 ALA A CA 1
ATOM 868 C C . ALA A 1 108 ? 10.254 -4.752 -0.241 1.00 91.19 108 ALA A C 1
ATOM 870 O O . ALA A 1 108 ? 11.276 -4.580 -0.904 1.00 91.19 108 ALA A O 1
ATOM 871 N N . PHE A 1 109 ? 9.055 -4.379 -0.691 1.00 92.75 109 PHE A N 1
ATOM 872 C CA . PHE A 1 109 ? 8.854 -3.729 -1.988 1.00 92.75 109 PHE A CA 1
ATOM 873 C C . PHE A 1 109 ? 8.606 -2.233 -1.799 1.00 92.75 109 PHE A C 1
ATOM 875 O O . PHE A 1 109 ? 7.891 -1.839 -0.875 1.00 92.75 109 PHE A O 1
ATOM 882 N N . CYS A 1 110 ? 9.182 -1.411 -2.679 1.00 93.69 110 CYS A N 1
ATOM 883 C CA . CYS A 1 110 ? 8.941 0.027 -2.774 1.00 93.69 110 CYS A CA 1
ATOM 884 C C . CYS A 1 110 ? 8.584 0.404 -4.217 1.00 93.69 110 CYS A C 1
ATOM 886 O O . CYS A 1 110 ? 9.451 0.539 -5.077 1.00 93.69 110 CYS A O 1
ATOM 888 N N . MET A 1 111 ? 7.289 0.540 -4.480 1.00 93.25 111 MET A N 1
ATOM 889 C CA . MET A 1 111 ? 6.732 0.731 -5.813 1.00 93.25 111 MET A CA 1
ATOM 890 C C . MET A 1 111 ? 7.012 2.129 -6.347 1.00 93.25 111 MET A C 1
ATOM 892 O O . MET A 1 111 ? 6.571 3.133 -5.782 1.00 93.25 111 MET A O 1
ATOM 896 N N . LEU A 1 112 ? 7.693 2.192 -7.486 1.00 93.00 112 LEU A N 1
ATOM 897 C CA . LEU A 1 112 ? 7.848 3.402 -8.270 1.00 93.00 112 LEU A CA 1
ATOM 898 C C . LEU A 1 112 ? 6.570 3.664 -9.072 1.00 93.00 112 LEU A C 1
ATOM 900 O O . LEU A 1 112 ? 6.318 3.020 -10.094 1.00 93.00 112 LEU A O 1
ATOM 904 N N . LEU A 1 113 ? 5.778 4.639 -8.630 1.00 94.44 113 LEU A N 1
ATOM 905 C CA . LEU A 1 113 ? 4.571 5.054 -9.343 1.00 94.44 113 LEU A CA 1
ATOM 906 C C . LEU A 1 113 ? 4.921 5.589 -10.736 1.00 94.44 113 LEU A C 1
ATOM 908 O O . LEU A 1 113 ? 5.969 6.193 -10.933 1.00 94.44 113 LEU A O 1
ATOM 912 N N . GLN A 1 114 ? 4.049 5.371 -11.718 1.00 94.62 114 GLN A N 1
ATOM 913 C CA . GLN A 1 114 ? 4.334 5.672 -13.126 1.00 94.62 114 GLN A CA 1
ATOM 914 C C . GLN A 1 114 ? 3.450 6.774 -13.703 1.00 94.62 114 GLN A C 1
ATOM 916 O O . GLN A 1 114 ? 3.617 7.102 -14.874 1.00 94.62 114 GLN A O 1
ATOM 921 N N . ASN A 1 115 ? 2.550 7.380 -12.920 1.00 95.62 115 ASN A N 1
ATOM 922 C CA . ASN A 1 115 ? 1.528 8.310 -13.411 1.00 95.62 115 ASN A CA 1
ATOM 923 C C . ASN A 1 115 ? 2.095 9.392 -14.349 1.00 95.62 115 ASN A C 1
ATOM 925 O O . ASN A 1 115 ? 1.866 9.376 -15.560 1.00 95.62 115 ASN A O 1
ATOM 929 N N . ALA A 1 116 ? 2.900 10.315 -13.818 1.00 95.44 116 ALA A N 1
ATOM 930 C CA . ALA A 1 116 ? 3.476 11.402 -14.607 1.00 95.44 116 ALA A CA 1
ATOM 931 C C . ALA A 1 116 ? 4.530 10.933 -15.621 1.00 95.44 116 ALA A C 1
ATOM 933 O O . ALA A 1 116 ? 4.760 11.626 -16.611 1.00 95.44 116 ALA A O 1
ATOM 934 N N . ARG A 1 117 ? 5.160 9.767 -15.414 1.00 93.88 117 ARG A N 1
ATOM 935 C CA . ARG A 1 117 ? 6.094 9.188 -16.392 1.00 93.88 117 ARG A CA 1
ATOM 936 C C . ARG A 1 117 ? 5.353 8.698 -17.632 1.00 93.88 117 ARG A C 1
ATOM 938 O O . ARG A 1 117 ? 5.770 9.029 -18.739 1.00 93.88 117 ARG A O 1
ATOM 945 N N . ALA A 1 118 ? 4.231 8.005 -17.452 1.00 94.94 118 ALA A N 1
ATOM 946 C CA . ALA A 1 118 ? 3.327 7.625 -18.529 1.00 94.94 118 ALA A CA 1
ATOM 947 C C . ALA A 1 118 ? 2.793 8.852 -19.261 1.00 94.94 118 ALA A C 1
ATOM 949 O O . ALA A 1 118 ? 2.912 8.917 -20.479 1.00 94.94 118 ALA A O 1
ATOM 950 N N . ALA A 1 119 ? 2.326 9.871 -18.534 1.00 95.12 119 ALA A N 1
ATOM 951 C CA . ALA A 1 119 ? 1.856 11.111 -19.153 1.00 95.12 119 ALA A CA 1
ATOM 952 C C . ALA A 1 119 ? 2.935 11.898 -19.907 1.00 95.12 119 ALA A C 1
ATOM 954 O O . ALA A 1 119 ? 2.615 12.609 -20.849 1.00 95.12 119 ALA A O 1
ATOM 955 N N . LYS A 1 120 ? 4.206 11.781 -19.506 1.00 93.94 120 LYS A N 1
ATOM 956 C CA . LYS A 1 120 ? 5.328 12.417 -20.208 1.00 93.94 120 LYS A CA 1
ATOM 957 C C . LYS A 1 120 ? 5.683 11.701 -21.514 1.00 93.94 120 LYS A C 1
ATOM 959 O O . LYS A 1 120 ? 6.145 12.348 -22.446 1.00 93.94 120 LYS A O 1
ATOM 964 N N . ILE A 1 121 ? 5.557 10.375 -21.543 1.00 94.06 121 ILE A N 1
ATOM 965 C CA . ILE A 1 121 ? 5.994 9.542 -22.672 1.00 94.06 121 ILE A CA 1
ATOM 966 C C . ILE A 1 121 ? 4.858 9.327 -23.679 1.00 94.06 121 ILE A C 1
ATOM 968 O O . ILE A 1 121 ? 5.119 9.272 -24.876 1.00 94.06 121 ILE A O 1
ATOM 972 N N . MET A 1 122 ? 3.611 9.220 -23.214 1.00 95.94 122 MET A N 1
ATOM 973 C CA . MET A 1 122 ? 2.448 8.931 -24.051 1.00 95.94 122 MET A CA 1
ATOM 974 C C . MET A 1 122 ? 1.696 10.214 -24.419 1.00 95.94 122 MET A C 1
ATOM 976 O O . MET A 1 122 ? 1.037 10.790 -23.549 1.00 95.94 122 MET A O 1
ATOM 980 N N . PRO A 1 123 ? 1.681 10.625 -25.703 1.00 93.62 123 PRO A N 1
ATOM 981 C CA . PRO A 1 123 ? 1.001 11.850 -26.126 1.00 93.62 123 PRO A CA 1
ATOM 982 C C . PRO A 1 123 ? -0.492 11.891 -25.766 1.00 93.62 123 PRO A C 1
ATOM 984 O O . PRO A 1 123 ? -1.024 12.952 -25.438 1.00 93.62 123 PRO A O 1
ATOM 987 N N . SER A 1 124 ? -1.166 10.733 -25.759 1.00 94.44 124 SER A N 1
ATOM 988 C CA . SER A 1 124 ? -2.583 10.602 -25.383 1.00 94.44 124 SER A CA 1
ATOM 989 C C . SER A 1 124 ? -2.877 10.990 -23.930 1.00 94.44 124 SER A C 1
ATOM 991 O O . SER A 1 124 ? -4.023 11.274 -23.585 1.00 94.44 124 SER A O 1
ATOM 993 N N . LEU A 1 125 ? -1.854 11.034 -23.076 1.00 95.88 125 LEU A N 1
ATOM 994 C CA . LEU A 1 125 ? -1.968 11.326 -21.652 1.00 95.88 125 LEU A CA 1
ATOM 995 C C . LEU A 1 125 ? -1.433 12.713 -21.275 1.00 95.88 125 LEU A C 1
ATOM 997 O O . LEU A 1 125 ? -1.463 13.055 -20.093 1.00 95.88 125 LEU A O 1
ATOM 1001 N N . ASN A 1 126 ? -0.998 13.537 -22.237 1.00 93.06 126 ASN A N 1
ATOM 1002 C CA . ASN A 1 126 ? -0.390 14.850 -21.972 1.00 93.06 126 ASN A CA 1
ATOM 1003 C C . ASN A 1 126 ? -1.234 15.724 -21.025 1.00 93.06 126 ASN A C 1
ATOM 1005 O O . ASN A 1 126 ? -0.692 16.390 -20.141 1.00 93.06 126 ASN A O 1
ATOM 1009 N N . ARG A 1 127 ? -2.572 15.666 -21.140 1.00 94.12 127 ARG A N 1
ATOM 1010 C CA . ARG A 1 127 ? -3.503 16.404 -20.263 1.00 94.12 127 ARG A CA 1
ATOM 1011 C C . ARG A 1 127 ? -3.366 16.051 -18.774 1.00 94.12 127 ARG A C 1
ATOM 1013 O O . ARG A 1 127 ? -3.642 16.889 -17.922 1.00 94.12 127 ARG A O 1
ATOM 1020 N N . TYR A 1 128 ? -2.928 14.832 -18.456 1.00 95.81 128 TYR A N 1
ATOM 1021 C CA . TYR A 1 128 ? -2.770 14.346 -17.086 1.00 95.81 128 TYR A CA 1
ATOM 1022 C C . TYR A 1 128 ? -1.414 14.698 -16.472 1.00 95.81 128 TYR A C 1
ATOM 1024 O O . TYR A 1 128 ? -1.280 14.633 -15.255 1.00 95.81 128 TYR A O 1
ATOM 1032 N N . GLN A 1 129 ? -0.407 15.103 -17.255 1.00 92.44 129 GLN A N 1
ATOM 1033 C CA . GLN A 1 129 ? 0.959 15.279 -16.745 1.00 92.44 129 GLN A CA 1
ATOM 1034 C C . GLN A 1 129 ? 1.026 16.259 -15.566 1.00 92.44 129 GLN A C 1
ATOM 1036 O O . GLN A 1 129 ? 1.616 15.957 -14.527 1.00 92.44 129 GLN A O 1
ATOM 1041 N N . LYS A 1 130 ? 0.384 17.425 -15.711 1.00 95.56 130 LYS A N 1
ATOM 1042 C CA . LYS A 1 130 ? 0.304 18.432 -14.646 1.00 95.56 130 LYS A CA 1
ATOM 1043 C C . LYS A 1 130 ? -0.584 17.958 -13.494 1.00 95.56 130 LYS A C 1
ATOM 1045 O O . LYS A 1 130 ? -0.214 18.146 -12.341 1.00 95.56 130 LYS A O 1
ATOM 1050 N N . LEU A 1 131 ? -1.711 17.313 -13.807 1.00 96.50 131 LEU A N 1
ATOM 1051 C CA . LEU A 1 131 ? -2.654 16.792 -12.814 1.00 96.50 131 LEU A CA 1
ATOM 1052 C C . LEU A 1 131 ? -1.982 15.775 -11.891 1.00 96.50 131 LEU A C 1
ATOM 1054 O O . LEU A 1 131 ? -1.998 15.953 -10.681 1.00 96.50 131 LEU A O 1
ATOM 1058 N N . PHE A 1 132 ? -1.287 14.784 -12.447 1.00 97.06 132 PHE A N 1
ATOM 1059 C CA . PHE A 1 132 ? -0.581 13.765 -11.676 1.00 97.06 132 PHE A CA 1
ATOM 1060 C C . PHE A 1 132 ? 0.433 14.346 -10.688 1.00 97.06 132 PHE A C 1
ATOM 1062 O O . PHE A 1 132 ? 0.587 13.815 -9.593 1.00 97.06 132 PHE A O 1
ATOM 1069 N N . LEU A 1 133 ? 1.109 15.440 -11.048 1.00 96.62 133 LEU A N 1
ATOM 1070 C CA . LEU A 1 133 ? 2.131 16.066 -10.207 1.00 96.62 133 LEU A CA 1
ATOM 1071 C C . LEU A 1 133 ? 1.573 17.072 -9.187 1.00 96.62 133 LEU A C 1
ATOM 1073 O O . LEU A 1 133 ? 2.299 17.460 -8.271 1.00 96.62 133 LEU A O 1
ATOM 1077 N N . GLN A 1 134 ? 0.323 17.520 -9.335 1.00 97.00 134 GLN A N 1
ATOM 1078 C CA . GLN A 1 134 ? -0.235 18.632 -8.551 1.00 97.00 134 GLN A CA 1
ATOM 1079 C C . GLN A 1 134 ? -1.478 18.254 -7.743 1.00 97.00 134 GLN A C 1
ATOM 1081 O O . GLN A 1 134 ? -1.637 18.729 -6.616 1.00 97.00 134 GLN A O 1
ATOM 1086 N N . ASP A 1 135 ? -2.325 17.385 -8.281 1.00 97.75 135 ASP A N 1
ATOM 1087 C CA . ASP A 1 135 ? -3.564 16.961 -7.648 1.00 97.75 135 ASP A CA 1
ATOM 1088 C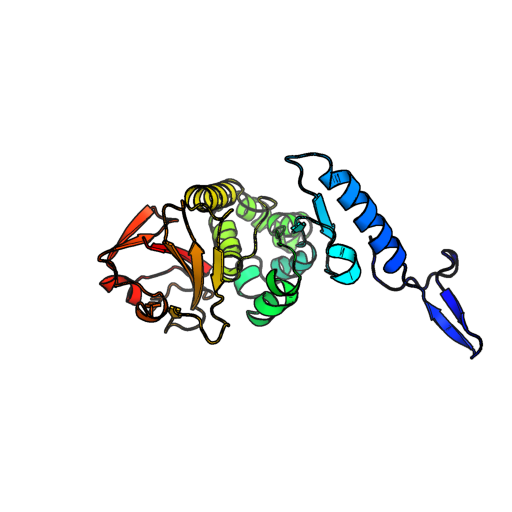 C . ASP A 1 135 ? -3.290 15.810 -6.656 1.00 97.75 135 ASP A C 1
ATOM 1090 O O . ASP A 1 135 ? -2.782 14.754 -7.057 1.00 97.75 135 ASP A O 1
ATOM 1094 N N . PRO A 1 136 ? -3.583 15.995 -5.352 1.00 97.62 136 PRO A N 1
ATOM 1095 C CA . PRO A 1 136 ? -3.375 14.961 -4.342 1.00 97.62 136 PRO A CA 1
ATOM 1096 C C . PRO A 1 136 ? -4.205 13.695 -4.591 1.00 97.62 136 PRO A C 1
ATOM 1098 O O . PRO A 1 136 ? -3.810 12.626 -4.123 1.00 97.62 136 PRO A O 1
ATOM 1101 N N . GLU A 1 137 ? -5.314 13.779 -5.332 1.00 97.56 137 GLU A N 1
ATOM 1102 C CA . GLU A 1 137 ? -6.208 12.645 -5.573 1.00 97.56 137 GLU A CA 1
ATOM 1103 C C . GLU A 1 137 ? -5.475 11.468 -6.223 1.00 97.56 137 GLU A C 1
ATOM 1105 O O . GLU A 1 137 ? -5.619 10.337 -5.771 1.00 97.56 137 GLU A O 1
ATOM 1110 N N . TYR A 1 138 ? -4.604 11.701 -7.207 1.00 97.31 138 TYR A N 1
ATOM 1111 C CA . TYR A 1 138 ? -3.869 10.608 -7.859 1.00 97.31 138 TYR A CA 1
ATOM 1112 C C . TYR A 1 138 ? -2.879 9.910 -6.924 1.00 97.31 138 TYR A C 1
ATOM 1114 O O . TYR A 1 138 ? -2.696 8.696 -7.012 1.00 97.31 138 TYR A O 1
ATOM 1122 N N . ALA A 1 139 ? -2.271 10.655 -5.999 1.00 97.50 139 ALA A N 1
ATOM 1123 C CA . ALA A 1 139 ? -1.405 10.074 -4.983 1.00 97.50 139 ALA A CA 1
ATOM 1124 C C . ALA A 1 139 ? -2.217 9.273 -3.949 1.00 97.50 139 ALA A C 1
ATOM 1126 O O . ALA A 1 139 ? -1.818 8.166 -3.603 1.00 97.50 139 ALA A O 1
ATOM 1127 N N . ILE A 1 140 ? -3.377 9.772 -3.501 1.00 98.38 140 ILE A N 1
ATOM 1128 C CA . ILE A 1 140 ? -4.272 9.054 -2.570 1.00 98.38 140 ILE A CA 1
ATOM 1129 C C . ILE A 1 140 ? -4.787 7.750 -3.195 1.00 98.38 140 ILE A C 1
ATOM 1131 O O . ILE A 1 140 ? -4.749 6.695 -2.556 1.00 98.38 140 ILE A O 1
ATOM 1135 N N . ARG A 1 141 ? -5.206 7.801 -4.463 1.00 97.69 141 ARG A N 1
ATOM 1136 C CA . ARG A 1 141 ? -5.659 6.626 -5.222 1.00 97.69 141 ARG A CA 1
ATOM 1137 C C . ARG A 1 141 ? -4.561 5.589 -5.395 1.00 97.69 141 ARG A C 1
ATOM 1139 O O . ARG A 1 141 ? -4.847 4.402 -5.308 1.00 97.69 141 ARG A O 1
ATOM 1146 N N . ALA A 1 142 ? -3.314 6.023 -5.579 1.00 96.81 142 ALA A N 1
ATOM 1147 C CA . ALA A 1 142 ? -2.167 5.124 -5.595 1.00 96.81 142 ALA A CA 1
ATOM 1148 C C . ALA A 1 142 ? -1.878 4.531 -4.208 1.00 96.81 142 ALA A C 1
ATOM 1150 O O . ALA A 1 142 ? -1.665 3.331 -4.106 1.00 96.81 142 ALA A O 1
ATOM 1151 N N . ILE A 1 143 ? -1.921 5.328 -3.133 1.00 98.44 143 ILE A N 1
ATOM 1152 C CA . ILE A 1 143 ? -1.673 4.836 -1.767 1.00 98.44 143 ILE A CA 1
ATOM 1153 C C . ILE A 1 143 ? -2.667 3.751 -1.362 1.00 98.44 143 ILE A C 1
ATOM 1155 O O . ILE A 1 143 ? -2.277 2.766 -0.741 1.00 98.44 143 ILE A O 1
ATOM 1159 N N . THR A 1 144 ? -3.936 3.929 -1.722 1.00 98.62 144 THR A N 1
ATOM 1160 C CA . THR A 1 144 ? -5.048 3.088 -1.268 1.00 98.62 144 THR A CA 1
ATOM 1161 C C . THR A 1 144 ? -4.795 1.581 -1.395 1.00 98.62 144 THR A C 1
ATOM 1163 O O . THR A 1 144 ? -4.847 0.892 -0.373 1.00 98.62 144 THR A O 1
ATOM 1166 N N . PRO A 1 145 ? -4.492 1.040 -2.589 1.00 98.06 145 PRO A N 1
ATOM 1167 C CA . PRO A 1 145 ? -4.257 -0.384 -2.742 1.00 98.06 145 PRO A CA 1
ATOM 1168 C C . PRO A 1 145 ? -2.936 -0.838 -2.122 1.00 98.06 145 PRO A C 1
ATOM 1170 O O . PRO A 1 145 ? -2.895 -1.901 -1.513 1.00 98.06 145 PRO A O 1
ATOM 1173 N N . PHE A 1 146 ? -1.868 -0.045 -2.205 1.00 97.69 146 PHE A N 1
ATOM 1174 C CA . PHE A 1 146 ? -0.575 -0.441 -1.645 1.00 97.69 146 PHE A CA 1
ATOM 1175 C C . PHE A 1 146 ? -0.588 -0.484 -0.108 1.00 97.69 146 PHE A C 1
ATOM 1177 O O . PHE A 1 146 ? 0.019 -1.376 0.477 1.00 97.69 146 PHE A O 1
ATOM 1184 N N . LEU A 1 147 ? -1.329 0.410 0.558 1.00 98.19 147 LEU A N 1
ATOM 1185 C CA . LEU A 1 147 ? -1.460 0.412 2.017 1.00 98.19 147 LEU A CA 1
ATOM 1186 C C . LEU A 1 147 ? -2.151 -0.857 2.532 1.00 98.19 147 LEU A C 1
ATOM 1188 O O . LEU A 1 147 ? -1.664 -1.475 3.472 1.00 98.19 147 LEU A O 1
ATOM 1192 N N . VAL A 1 148 ? -3.266 -1.277 1.925 1.00 98.12 148 VAL A N 1
ATOM 1193 C CA . VAL A 1 148 ? -3.993 -2.474 2.397 1.00 98.12 148 VAL A CA 1
ATOM 1194 C C . VAL A 1 148 ? -3.270 -3.789 2.089 1.00 98.12 148 VAL A C 1
ATOM 1196 O O . VAL A 1 148 ? -3.652 -4.821 2.636 1.00 98.12 148 VAL A O 1
ATOM 1199 N N . HIS A 1 149 ? -2.236 -3.763 1.245 1.00 98.00 149 HIS A N 1
ATOM 1200 C CA . HIS A 1 149 ? -1.411 -4.924 0.891 1.00 98.00 149 HIS A CA 1
ATOM 1201 C C . HIS A 1 149 ? 0.012 -4.870 1.473 1.00 98.00 149 HIS A C 1
ATOM 1203 O O . HIS A 1 149 ? 0.823 -5.735 1.159 1.00 98.00 149 HIS A O 1
ATOM 1209 N N . ASP A 1 150 ? 0.315 -3.879 2.314 1.00 96.38 150 ASP A N 1
ATOM 1210 C CA . ASP A 1 150 ? 1.644 -3.640 2.889 1.00 96.38 150 ASP A CA 1
ATOM 1211 C C . ASP A 1 150 ? 2.790 -3.524 1.871 1.00 96.38 150 ASP A C 1
ATOM 1213 O O . ASP A 1 150 ? 3.854 -4.139 1.974 1.00 96.38 1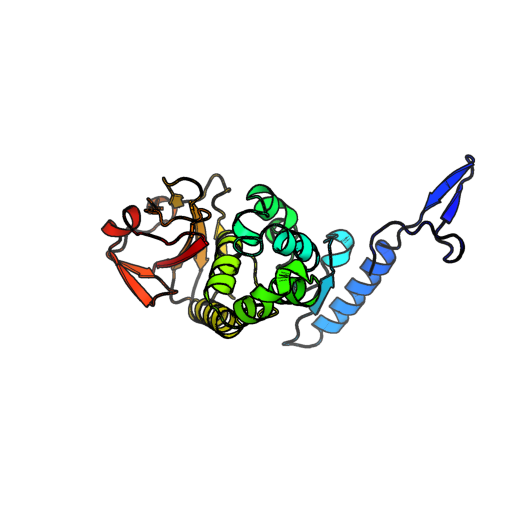50 ASP A O 1
ATOM 1217 N N . VAL A 1 151 ? 2.569 -2.678 0.870 1.00 95.44 151 VAL A N 1
ATOM 1218 C CA . VAL A 1 151 ? 3.555 -2.355 -0.158 1.00 95.44 151 VAL A CA 1
ATOM 1219 C C . VAL A 1 151 ? 3.974 -0.894 -0.003 1.00 95.44 151 VAL A C 1
ATOM 1221 O O . VAL A 1 151 ? 3.136 0.005 0.106 1.00 95.44 151 VAL A O 1
ATOM 1224 N N . ASN A 1 152 ? 5.283 -0.625 0.032 1.00 94.88 152 ASN A N 1
ATOM 1225 C CA . ASN A 1 152 ? 5.768 0.752 0.119 1.00 94.88 152 ASN A CA 1
ATOM 1226 C C . ASN A 1 152 ? 5.692 1.446 -1.240 1.00 94.88 152 ASN A C 1
ATOM 1228 O O . ASN A 1 152 ? 5.604 0.804 -2.284 1.00 94.88 152 ASN A O 1
ATOM 1232 N N . ILE A 1 153 ? 5.761 2.775 -1.222 1.00 94.50 153 ILE A N 1
ATOM 1233 C CA . ILE A 1 153 ? 5.595 3.608 -2.411 1.00 94.50 153 ILE A CA 1
ATOM 1234 C C . ILE A 1 153 ? 6.690 4.664 -2.457 1.00 94.50 153 ILE A C 1
ATOM 1236 O O . ILE A 1 153 ? 6.937 5.364 -1.473 1.00 94.50 153 ILE A O 1
ATOM 1240 N N . TRP A 1 154 ? 7.290 4.836 -3.625 1.00 90.56 154 TRP A N 1
ATOM 1241 C CA . TRP A 1 154 ? 8.237 5.907 -3.889 1.00 90.56 154 TRP A CA 1
ATOM 1242 C C . TRP A 1 154 ? 7.501 7.207 -4.258 1.00 90.56 154 TRP A C 1
ATOM 1244 O O . TRP A 1 154 ? 6.544 7.206 -5.026 1.00 90.56 154 TRP A O 1
ATOM 1254 N N . ASP A 1 155 ? 7.978 8.345 -3.755 1.00 84.88 155 ASP A N 1
ATOM 1255 C CA . ASP A 1 155 ? 7.479 9.709 -3.999 1.00 84.88 155 ASP A CA 1
ATOM 1256 C C . ASP A 1 155 ? 7.610 10.265 -5.437 1.00 84.88 155 ASP A C 1
ATOM 1258 O O . ASP A 1 155 ? 7.355 11.452 -5.658 1.00 84.88 155 ASP A O 1
ATOM 1262 N N . SER A 1 156 ? 7.985 9.441 -6.418 1.00 87.75 156 SER A N 1
ATOM 1263 C CA . SER A 1 156 ? 8.203 9.880 -7.800 1.00 87.75 156 SER A CA 1
ATOM 1264 C C . SER A 1 156 ? 6.924 9.855 -8.645 1.00 87.75 156 SER A C 1
ATOM 1266 O O . SER A 1 156 ? 6.026 9.050 -8.432 1.00 87.75 156 SER A O 1
ATOM 1268 N N . TYR A 1 157 ? 6.869 10.733 -9.652 1.00 94.19 157 TYR A N 1
ATOM 1269 C CA . TYR A 1 157 ? 5.845 10.779 -10.710 1.00 94.19 157 TYR A CA 1
ATOM 1270 C C . TYR A 1 157 ? 4.381 10.954 -10.272 1.00 94.19 157 TYR A C 1
ATOM 1272 O O . TYR A 1 157 ? 3.478 10.800 -11.091 1.00 94.19 157 TYR A O 1
ATOM 1280 N N . VAL A 1 158 ? 4.140 11.355 -9.030 1.00 96.06 158 VAL A N 1
ATOM 1281 C CA . VAL A 1 158 ? 2.841 11.821 -8.529 1.00 96.06 158 VAL A CA 1
ATOM 1282 C C . VAL A 1 158 ? 3.037 13.059 -7.657 1.00 96.06 158 VAL A C 1
ATOM 1284 O O . VAL A 1 158 ? 4.160 13.545 -7.492 1.00 96.06 158 VAL A O 1
ATOM 1287 N N . GLN A 1 159 ? 1.963 13.589 -7.074 1.00 97.69 159 GLN A N 1
ATOM 1288 C CA . GLN A 1 159 ? 2.052 14.726 -6.174 1.00 97.69 159 GLN A CA 1
ATOM 1289 C C . GLN A 1 159 ? 2.854 14.382 -4.906 1.00 97.69 159 GLN A C 1
ATOM 1291 O O . GLN A 1 159 ? 2.364 13.789 -3.942 1.00 97.69 159 GLN A O 1
ATOM 1296 N N . ARG A 1 160 ? 4.115 14.821 -4.902 1.00 96.56 160 ARG A N 1
ATOM 1297 C CA . ARG A 1 160 ? 5.125 14.491 -3.890 1.00 96.56 160 ARG A CA 1
ATOM 1298 C C . ARG A 1 160 ? 4.709 14.829 -2.456 1.00 96.56 160 ARG A C 1
ATOM 1300 O O . ARG A 1 160 ? 4.990 14.063 -1.540 1.00 96.56 160 ARG A O 1
ATOM 1307 N N . LYS A 1 161 ? 4.023 15.960 -2.245 1.00 97.44 161 LYS A N 1
ATOM 1308 C CA . LYS A 1 161 ? 3.601 16.414 -0.904 1.00 97.44 161 LYS A CA 1
ATOM 1309 C C . LYS A 1 161 ? 2.679 15.400 -0.216 1.00 97.44 161 LYS A C 1
ATOM 1311 O O . LYS A 1 161 ? 2.837 15.159 0.977 1.00 97.44 161 LYS A O 1
ATOM 1316 N N . THR A 1 162 ? 1.770 14.773 -0.960 1.00 98.19 162 THR A N 1
ATOM 1317 C CA . THR A 1 162 ? 0.871 13.737 -0.432 1.00 98.19 162 THR A CA 1
ATOM 1318 C C . THR A 1 162 ? 1.636 12.473 -0.056 1.00 98.19 162 THR A C 1
ATOM 1320 O O . THR A 1 162 ? 1.403 11.934 1.023 1.00 98.19 162 THR A O 1
ATOM 1323 N N . ILE A 1 163 ? 2.603 12.042 -0.874 1.00 97.62 163 ILE A N 1
ATOM 1324 C CA . ILE A 1 163 ? 3.447 10.885 -0.536 1.00 97.62 163 ILE A CA 1
ATOM 1325 C C . ILE A 1 163 ? 4.322 11.176 0.693 1.00 97.62 163 ILE A C 1
ATOM 1327 O O . ILE A 1 163 ? 4.438 10.334 1.578 1.00 97.62 163 ILE A O 1
ATOM 1331 N N . ILE A 1 164 ? 4.872 12.388 0.822 1.00 97.56 164 ILE A N 1
ATOM 1332 C CA . ILE A 1 164 ? 5.618 12.801 2.024 1.00 97.56 164 ILE A CA 1
ATOM 1333 C C . ILE A 1 164 ? 4.718 12.787 3.267 1.00 97.56 164 ILE A C 1
ATOM 1335 O O . ILE A 1 164 ? 5.140 12.295 4.312 1.00 97.56 164 ILE A O 1
ATOM 1339 N N . ARG A 1 165 ? 3.475 13.279 3.172 1.00 97.88 165 ARG A N 1
ATOM 1340 C CA . ARG A 1 165 ? 2.501 13.202 4.276 1.00 97.88 165 ARG A CA 1
ATOM 1341 C C . ARG A 1 165 ? 2.215 11.752 4.670 1.00 97.88 165 ARG A C 1
ATOM 1343 O O . ARG A 1 165 ? 2.183 11.450 5.857 1.00 97.88 165 ARG A O 1
ATOM 1350 N N . TYR A 1 166 ? 2.063 10.859 3.694 1.00 98.06 166 TYR A N 1
ATOM 1351 C CA . TYR A 1 166 ? 1.896 9.423 3.928 1.00 98.06 166 TYR A CA 1
ATOM 1352 C C . TYR A 1 166 ? 3.097 8.806 4.659 1.00 98.06 166 TYR A C 1
ATOM 1354 O O . TYR A 1 166 ? 2.922 8.120 5.665 1.00 98.06 166 TYR A O 1
ATOM 1362 N N . TRP A 1 167 ? 4.320 9.115 4.225 1.00 97.56 167 TRP A N 1
ATOM 1363 C CA . TRP A 1 167 ? 5.534 8.667 4.909 1.00 97.56 167 TRP A CA 1
ATOM 1364 C C . TRP A 1 167 ? 5.674 9.246 6.317 1.00 97.56 167 TRP A C 1
ATOM 1366 O O . TRP A 1 167 ? 6.098 8.534 7.225 1.00 97.56 167 TRP A O 1
ATOM 1376 N N . LYS A 1 168 ? 5.276 10.507 6.528 1.00 97.69 168 LYS A N 1
ATOM 1377 C CA . LYS A 1 168 ? 5.225 11.110 7.863 1.00 97.69 168 LYS A CA 1
ATOM 1378 C C . LYS A 1 168 ? 4.233 10.374 8.766 1.00 97.69 168 LYS A C 1
ATOM 1380 O O . LYS A 1 168 ? 4.623 9.986 9.857 1.00 97.69 168 LYS A O 1
ATOM 1385 N N . MET A 1 169 ? 3.013 10.112 8.295 1.00 97.50 169 MET A N 1
ATOM 1386 C CA . MET A 1 169 ? 2.012 9.335 9.038 1.00 97.50 169 MET A CA 1
ATOM 1387 C C . MET A 1 169 ? 2.559 7.952 9.432 1.00 97.50 169 MET A C 1
ATOM 1389 O O . MET A 1 169 ? 2.454 7.559 10.591 1.00 97.50 169 MET A O 1
ATOM 1393 N N . ARG A 1 170 ? 3.206 7.234 8.501 1.00 97.00 170 ARG A N 1
ATOM 1394 C CA . ARG A 1 170 ? 3.846 5.936 8.787 1.00 97.00 170 ARG A CA 1
ATOM 1395 C C . ARG A 1 170 ? 4.979 6.048 9.805 1.00 97.00 170 ARG A C 1
ATOM 1397 O O . ARG A 1 170 ? 5.107 5.181 10.663 1.00 97.00 170 ARG A O 1
ATOM 1404 N N . LYS A 1 171 ? 5.799 7.098 9.724 1.00 96.38 171 LYS A N 1
ATOM 1405 C CA . LYS A 1 171 ? 6.870 7.356 10.696 1.00 96.38 171 LYS A CA 1
ATOM 1406 C C . LYS A 1 171 ? 6.302 7.628 12.089 1.00 96.38 171 LYS A C 1
ATOM 1408 O O . LYS A 1 171 ? 6.781 7.044 13.052 1.00 96.38 171 LYS A O 1
ATOM 1413 N N . ASP A 1 172 ? 5.291 8.487 12.189 1.00 96.31 172 ASP A N 1
ATOM 1414 C CA . ASP A 1 172 ? 4.677 8.873 13.464 1.00 96.31 172 ASP A CA 1
ATOM 1415 C C . ASP A 1 172 ? 3.943 7.687 14.123 1.00 96.31 172 ASP A C 1
ATOM 1417 O O . ASP A 1 172 ? 3.899 7.591 15.345 1.00 96.31 172 ASP A O 1
ATOM 1421 N N . ALA A 1 173 ? 3.419 6.752 13.322 1.00 95.94 173 ALA A N 1
ATOM 1422 C CA . ALA A 1 173 ? 2.834 5.488 13.778 1.00 95.94 173 ALA A CA 1
ATOM 1423 C C . ALA A 1 173 ? 3.854 4.338 13.930 1.00 95.94 173 ALA A C 1
ATOM 1425 O O . ALA A 1 173 ? 3.461 3.200 14.165 1.00 95.94 173 ALA A O 1
ATOM 1426 N N . ASP A 1 174 ? 5.149 4.621 13.781 1.00 95.88 174 ASP A N 1
ATOM 1427 C CA . ASP A 1 174 ? 6.254 3.674 13.958 1.00 95.88 174 ASP A CA 1
ATOM 1428 C C . ASP A 1 174 ? 6.205 2.420 13.059 1.00 95.88 174 ASP A C 1
ATOM 1430 O O . ASP A 1 174 ? 6.506 1.301 13.474 1.00 95.88 174 ASP A O 1
ATOM 1434 N N . PHE A 1 175 ? 5.855 2.582 11.780 1.00 95.06 175 PHE A N 1
ATOM 1435 C CA . PHE A 1 175 ? 5.782 1.465 10.823 1.00 95.06 175 PHE A CA 1
ATOM 1436 C C . PHE A 1 175 ? 7.115 0.712 10.631 1.00 95.06 175 PHE A C 1
ATOM 1438 O O . PHE A 1 175 ? 7.119 -0.409 10.132 1.00 95.06 175 PHE A O 1
ATOM 1445 N N . ALA A 1 176 ? 8.249 1.300 11.023 1.00 91.31 176 ALA A N 1
ATOM 1446 C CA . ALA A 1 176 ? 9.553 0.638 10.968 1.00 91.31 176 ALA A CA 1
ATOM 1447 C C . ALA A 1 176 ? 9.663 -0.560 11.931 1.00 91.31 176 ALA A C 1
ATOM 1449 O O . ALA A 1 176 ? 10.497 -1.435 11.710 1.00 91.31 176 ALA A O 1
ATOM 1450 N N . HIS A 1 177 ? 8.821 -0.613 12.969 1.00 93.31 177 HIS A N 1
ATOM 1451 C CA . HIS A 1 177 ? 8.840 -1.652 14.001 1.00 93.31 177 HIS A CA 1
ATOM 1452 C C . HIS A 1 177 ? 7.509 -2.411 14.096 1.00 93.31 177 HIS A C 1
ATOM 1454 O O . HIS A 1 177 ? 7.127 -2.877 15.173 1.00 93.31 177 HIS A O 1
ATOM 1460 N N . ILE A 1 178 ? 6.792 -2.546 12.974 1.00 95.06 178 ILE A N 1
ATOM 1461 C CA . ILE A 1 178 ? 5.635 -3.445 12.889 1.00 95.06 178 ILE A CA 1
ATOM 1462 C C . ILE A 1 178 ? 6.093 -4.858 13.251 1.00 95.06 178 ILE A C 1
ATOM 1464 O O . ILE A 1 178 ? 7.025 -5.399 12.657 1.00 95.06 178 ILE A O 1
ATOM 1468 N N . ALA A 1 179 ? 5.415 -5.464 14.220 1.00 95.19 179 ALA A N 1
ATOM 1469 C CA . ALA A 1 179 ? 5.671 -6.841 14.612 1.00 95.19 179 ALA A CA 1
ATOM 1470 C C . ALA A 1 179 ? 5.009 -7.822 13.643 1.00 95.19 179 ALA A C 1
ATOM 1472 O O . ALA A 1 179 ? 5.560 -8.886 13.355 1.00 95.19 179 ALA A O 1
ATOM 1473 N N . LYS A 1 180 ? 3.817 -7.474 13.145 1.00 94.75 180 LYS A N 1
ATOM 1474 C CA . LYS A 1 180 ? 3.053 -8.329 12.242 1.00 94.75 180 LYS A CA 1
ATOM 1475 C C . LYS A 1 180 ? 2.120 -7.514 11.353 1.00 94.75 180 LYS A C 1
ATOM 1477 O O . LYS A 1 180 ? 1.464 -6.581 11.804 1.00 94.75 180 LYS A O 1
ATOM 1482 N N . PHE A 1 181 ? 2.024 -7.923 10.095 1.00 96.44 181 PHE A N 1
ATOM 1483 C CA . PHE A 1 181 ? 0.960 -7.522 9.184 1.00 96.44 181 PHE A CA 1
ATOM 1484 C C . PHE A 1 181 ? 0.057 -8.729 8.907 1.00 96.44 181 PHE A C 1
ATOM 1486 O O . PHE A 1 181 ? 0.561 -9.834 8.691 1.00 96.44 181 PHE A O 1
ATOM 1493 N N . ILE A 1 182 ? -1.260 -8.527 8.930 1.00 97.62 182 ILE A N 1
ATOM 1494 C CA . ILE A 1 182 ? -2.280 -9.547 8.666 1.00 97.62 182 ILE A CA 1
ATOM 1495 C C . ILE A 1 182 ? -3.135 -9.057 7.499 1.00 97.62 182 ILE A C 1
ATOM 1497 O O . ILE A 1 182 ? -3.916 -8.113 7.648 1.00 97.62 182 ILE A O 1
ATOM 1501 N N . GLY A 1 183 ? -2.975 -9.684 6.335 1.00 97.81 183 GLY A N 1
ATOM 1502 C CA . GLY A 1 183 ? -3.721 -9.314 5.132 1.00 97.81 183 GLY A CA 1
ATOM 1503 C C . GLY A 1 183 ? -5.178 -9.776 5.187 1.00 97.81 183 GLY A C 1
ATOM 1504 O O . GLY A 1 183 ? -5.472 -10.833 5.743 1.00 97.81 183 GLY A O 1
ATOM 1505 N N . TYR A 1 184 ? -6.099 -9.032 4.563 1.00 98.06 184 TYR A N 1
ATOM 1506 C CA . TYR A 1 184 ? -7.523 -9.415 4.466 1.00 98.06 184 TYR A CA 1
ATOM 1507 C C . TYR A 1 184 ? -7.762 -10.795 3.824 1.00 98.06 184 TYR A C 1
ATOM 1509 O O . TYR A 1 184 ? -8.816 -11.394 4.019 1.00 98.06 184 TYR A O 1
ATOM 1517 N N . TRP A 1 185 ? -6.803 -11.288 3.037 1.00 96.75 185 TRP A N 1
ATOM 1518 C CA . TRP A 1 185 ? -6.852 -12.593 2.372 1.00 96.75 185 TRP A CA 1
ATOM 1519 C C . TRP A 1 185 ? -6.437 -13.755 3.285 1.00 96.75 185 TRP A C 1
ATOM 1521 O O . TRP A 1 185 ? -6.572 -14.920 2.914 1.00 96.75 185 TRP A O 1
ATOM 1531 N N . GLU A 1 186 ? -5.902 -13.474 4.475 1.00 96.06 186 GLU A N 1
ATOM 1532 C CA . GLU A 1 186 ? -5.525 -14.513 5.426 1.00 96.06 186 GLU A CA 1
ATOM 1533 C C . GLU A 1 186 ? -6.756 -15.033 6.174 1.00 96.06 186 GLU A C 1
ATOM 1535 O O . GLU A 1 186 ? -7.548 -14.266 6.718 1.00 96.06 186 GLU A O 1
ATOM 1540 N N . LYS A 1 187 ? -6.879 -16.363 6.287 1.00 93.31 187 LYS A N 1
ATOM 1541 C CA . LYS A 1 187 ? -8.001 -17.035 6.973 1.00 93.31 187 LYS A CA 1
ATOM 1542 C C . LYS A 1 187 ? -8.241 -16.529 8.405 1.00 93.31 187 LYS A C 1
ATOM 1544 O O . LYS A 1 187 ? -9.362 -16.598 8.894 1.00 93.31 187 LYS A O 1
ATOM 1549 N N . GLY A 1 188 ? -7.189 -16.069 9.081 1.00 94.00 188 GLY A N 1
ATOM 1550 C CA . GLY A 1 188 ? -7.232 -15.567 10.456 1.00 94.00 188 GLY A CA 1
ATOM 1551 C C . GLY A 1 188 ? -7.316 -14.046 10.583 1.00 94.00 188 GLY A C 1
ATOM 1552 O O . GLY A 1 188 ? -7.012 -13.540 11.660 1.00 94.00 188 GLY A O 1
ATOM 1553 N N . CYS A 1 189 ? -7.648 -13.306 9.518 1.00 97.56 189 CYS A N 1
ATOM 1554 C CA . CYS A 1 189 ? -7.742 -11.853 9.605 1.00 97.56 189 CYS A CA 1
ATOM 1555 C C . CYS A 1 189 ? -8.881 -11.438 10.560 1.00 97.56 189 CYS A C 1
ATOM 1557 O O . CYS A 1 189 ? -10.034 -11.813 10.331 1.00 97.56 189 CYS A O 1
ATOM 1559 N N . PRO A 1 190 ? -8.594 -10.675 11.633 1.00 98.00 190 PRO A N 1
ATOM 1560 C CA . PRO A 1 190 ? -9.588 -10.329 12.648 1.00 98.00 190 PRO A CA 1
ATOM 1561 C C . PRO A 1 190 ? -10.478 -9.154 12.224 1.00 98.00 190 PRO A C 1
ATOM 1563 O O . PRO A 1 190 ? -11.325 -8.708 12.993 1.00 98.00 190 PRO A O 1
ATOM 1566 N N . VAL A 1 191 ? -10.285 -8.621 11.019 1.00 98.19 191 VAL A N 1
ATOM 1567 C CA . VAL A 1 191 ? -11.082 -7.525 10.474 1.00 98.19 191 VAL A CA 1
ATOM 1568 C C . VAL A 1 191 ? -11.597 -7.887 9.094 1.00 98.19 191 VAL A C 1
ATOM 1570 O O . VAL A 1 191 ? -10.953 -8.606 8.334 1.00 98.19 191 VAL A O 1
ATOM 1573 N N . LYS A 1 192 ? -12.769 -7.361 8.757 1.00 97.62 192 LYS A N 1
ATOM 1574 C CA . LYS A 1 192 ? -13.352 -7.474 7.420 1.00 97.62 192 LYS A CA 1
ATOM 1575 C C . LYS A 1 192 ? -14.303 -6.320 7.154 1.00 97.62 192 LYS A C 1
ATOM 1577 O O . LYS A 1 192 ? -14.833 -5.709 8.081 1.00 97.62 192 LYS A O 1
ATOM 1582 N N . SER A 1 193 ? -14.561 -6.066 5.881 1.00 97.81 193 SER A N 1
ATOM 1583 C CA . SER A 1 193 ? -15.645 -5.196 5.448 1.00 97.81 193 SER A CA 1
ATOM 1584 C C . SER A 1 193 ? -16.826 -6.033 4.964 1.00 97.81 193 SER A C 1
ATOM 1586 O O . SER A 1 193 ? -16.647 -7.048 4.294 1.00 97.81 193 SER A O 1
ATOM 1588 N N . GLY A 1 194 ? -18.044 -5.593 5.283 1.00 97.12 194 GLY A N 1
ATOM 1589 C CA . GLY A 1 194 ? -19.271 -6.097 4.660 1.00 97.12 194 GLY A CA 1
ATOM 1590 C C . GLY A 1 194 ? -19.643 -5.395 3.346 1.00 97.12 194 GLY A C 1
ATOM 1591 O O . GLY A 1 194 ? -20.751 -5.599 2.847 1.00 97.12 194 GLY A O 1
ATOM 1592 N N . ALA A 1 195 ? -18.790 -4.508 2.827 1.00 97.81 195 ALA A N 1
ATOM 1593 C CA . ALA A 1 195 ? -19.012 -3.773 1.591 1.00 97.81 195 ALA A CA 1
ATOM 1594 C C . ALA A 1 195 ? -18.191 -4.369 0.440 1.00 97.81 195 ALA A C 1
ATOM 1596 O O . ALA A 1 195 ? -17.036 -4.757 0.597 1.00 97.81 195 ALA A O 1
ATOM 1597 N N . GLU A 1 196 ? -18.799 -4.424 -0.743 1.00 97.31 196 GLU A N 1
ATOM 1598 C CA . GLU A 1 196 ? -18.143 -4.909 -1.956 1.00 97.31 196 GLU A CA 1
ATOM 1599 C C . GLU A 1 196 ? -16.910 -4.057 -2.295 1.00 97.31 196 GLU A C 1
ATOM 1601 O O . GLU A 1 196 ? -16.983 -2.826 -2.272 1.00 97.31 196 GLU A O 1
ATOM 1606 N N . LYS A 1 197 ? -15.789 -4.713 -2.636 1.00 97.62 197 LYS A N 1
ATOM 1607 C CA . LYS A 1 197 ? -14.514 -4.070 -3.008 1.00 97.62 197 LYS A CA 1
ATOM 1608 C C . LYS A 1 197 ? -13.998 -3.069 -1.963 1.00 97.62 197 LYS A C 1
ATOM 1610 O O . LYS A 1 197 ? -13.351 -2.079 -2.301 1.00 97.62 197 LYS A O 1
ATOM 1615 N N . VAL A 1 198 ? -14.274 -3.321 -0.687 1.00 98.56 198 VAL A N 1
ATOM 1616 C CA . VAL A 1 198 ? -13.627 -2.638 0.434 1.00 98.56 198 VAL A CA 1
ATOM 1617 C C . VAL A 1 198 ? -12.796 -3.671 1.186 1.00 98.56 198 VAL A C 1
ATOM 1619 O O . VAL A 1 198 ? -13.316 -4.687 1.639 1.00 98.56 198 VAL A O 1
ATOM 1622 N N . PHE A 1 199 ? -11.495 -3.426 1.296 1.00 98.69 199 PHE A N 1
ATOM 1623 C CA . PHE A 1 199 ? -10.545 -4.373 1.881 1.00 98.69 199 PHE A CA 1
ATOM 1624 C C . PHE A 1 199 ? -9.987 -3.837 3.196 1.00 98.69 199 PHE A C 1
ATOM 1626 O O . PHE A 1 199 ? -9.788 -2.628 3.329 1.00 98.69 199 PHE A O 1
ATOM 1633 N N . CYS A 1 200 ? -9.748 -4.730 4.163 1.00 98.50 200 CYS A N 1
ATOM 1634 C CA . CYS A 1 200 ? -9.313 -4.369 5.513 1.00 98.50 200 CYS A CA 1
ATOM 1635 C C . CYS A 1 200 ? -8.169 -5.269 5.993 1.00 98.50 200 CYS A C 1
ATOM 1637 O O . CYS A 1 200 ? -8.380 -6.460 6.195 1.00 98.50 200 CYS A O 1
ATOM 1639 N N . SER A 1 201 ? -6.992 -4.697 6.226 1.00 98.69 201 SER A N 1
ATOM 1640 C CA . SER A 1 201 ? -5.819 -5.412 6.749 1.00 98.69 201 SER A CA 1
ATOM 1641 C C . SER A 1 201 ? -5.366 -4.805 8.078 1.00 98.69 201 SER A C 1
ATOM 1643 O O . SER A 1 201 ? -5.735 -3.676 8.409 1.00 98.69 201 SER A O 1
ATOM 1645 N N . VAL A 1 202 ? -4.572 -5.546 8.851 1.00 98.56 202 VAL A N 1
ATOM 1646 C CA . VAL A 1 202 ? -4.143 -5.140 10.198 1.00 98.56 202 VAL A CA 1
ATOM 1647 C C . VAL A 1 202 ? -2.633 -5.048 10.283 1.00 98.56 202 VAL A C 1
ATOM 1649 O O . VAL A 1 202 ? -1.920 -5.968 9.894 1.00 98.56 202 VAL A O 1
ATOM 1652 N N . TYR A 1 203 ? -2.169 -3.957 10.871 1.00 98.31 203 TYR A N 1
ATOM 1653 C CA . TYR A 1 203 ? -0.823 -3.802 11.395 1.00 98.31 203 TYR A CA 1
ATOM 1654 C C . TYR A 1 203 ? -0.849 -3.983 12.910 1.00 98.31 203 TYR A C 1
ATOM 1656 O O . TYR A 1 203 ? -1.734 -3.451 13.577 1.00 98.31 203 TYR A O 1
ATOM 1664 N N . GLU A 1 204 ? 0.107 -4.729 13.447 1.00 97.56 204 GLU A N 1
ATOM 1665 C CA . GLU A 1 204 ? 0.275 -4.997 14.874 1.00 97.56 204 GLU A CA 1
ATOM 1666 C C . GLU A 1 204 ? 1.689 -4.612 15.311 1.00 97.56 204 GLU A C 1
ATOM 1668 O O . GLU A 1 204 ? 2.676 -4.941 14.644 1.00 97.56 204 GLU A O 1
ATOM 1673 N N . TRP A 1 205 ? 1.782 -3.950 16.461 1.00 97.12 205 TRP A N 1
ATOM 1674 C CA . TRP A 1 205 ? 3.040 -3.584 17.100 1.00 97.12 205 TRP A CA 1
ATOM 1675 C C . TRP A 1 205 ? 3.199 -4.286 18.443 1.00 97.12 205 TRP A C 1
ATOM 1677 O O . TRP A 1 205 ? 2.270 -4.357 19.244 1.00 97.12 205 TRP A O 1
ATOM 1687 N N . ASN A 1 206 ? 4.433 -4.711 18.719 1.00 86.56 206 ASN A N 1
ATOM 1688 C CA . ASN A 1 206 ? 4.862 -5.187 20.028 1.00 86.56 206 ASN A CA 1
ATOM 1689 C C . ASN A 1 206 ? 5.840 -4.153 20.605 1.00 86.56 206 ASN A C 1
ATOM 1691 O O . ASN A 1 206 ? 7.010 -4.144 20.231 1.00 86.56 206 ASN A O 1
ATOM 1695 N N . GLY A 1 207 ? 5.389 -3.257 21.488 1.00 72.81 207 GLY A N 1
ATOM 1696 C CA . GLY A 1 207 ? 6.285 -2.325 22.189 1.00 72.81 207 GLY A CA 1
ATOM 1697 C C . GLY A 1 207 ? 5.938 -0.842 22.038 1.00 72.81 207 GLY A C 1
ATOM 1698 O O . GLY A 1 207 ? 4.815 -0.447 22.315 1.00 72.81 207 GLY A O 1
ATOM 1699 N N . LYS A 1 208 ? 6.937 -0.012 21.693 1.00 75.94 208 LYS A N 1
ATOM 1700 C CA . LYS A 1 208 ? 6.952 1.457 21.898 1.00 75.94 208 LYS A CA 1
ATOM 1701 C C . LYS A 1 208 ? 6.120 2.292 20.908 1.00 75.94 208 LYS A C 1
ATOM 1703 O O . LYS A 1 208 ? 6.154 3.519 21.006 1.00 75.94 208 LYS A O 1
ATOM 1708 N N . SER A 1 209 ? 5.412 1.669 19.968 1.00 88.62 209 SER A N 1
ATOM 1709 C CA . SER A 1 209 ? 4.521 2.402 19.063 1.00 88.62 209 SER A CA 1
ATOM 1710 C C . SER A 1 209 ? 3.402 3.088 19.859 1.00 88.62 209 SER A C 1
ATOM 1712 O O . SER A 1 209 ? 2.935 2.530 20.855 1.00 88.62 209 SER A O 1
ATOM 1714 N N . PRO A 1 210 ? 2.927 4.278 19.441 1.00 92.56 210 PRO A N 1
ATOM 1715 C CA . PRO A 1 210 ? 1.738 4.890 20.035 1.00 92.56 210 PRO A CA 1
ATOM 1716 C C . PRO A 1 210 ? 0.451 4.074 19.812 1.00 92.56 210 PRO A C 1
ATOM 1718 O O . PRO A 1 210 ? -0.575 4.399 20.413 1.00 92.56 210 PRO A O 1
ATOM 1721 N N . TRP A 1 211 ? 0.499 3.040 18.964 1.00 95.81 211 TRP A N 1
ATOM 1722 C CA . TRP A 1 211 ? -0.621 2.167 18.624 1.00 95.81 211 TRP A CA 1
ATOM 1723 C C . TRP A 1 211 ? -0.247 0.705 18.848 1.00 95.81 211 TRP A C 1
ATOM 1725 O O . TRP A 1 211 ? 0.852 0.278 18.501 1.00 95.81 211 TRP A O 1
ATOM 1735 N N . ARG A 1 212 ? -1.188 -0.085 19.363 1.00 96.31 212 ARG A N 1
ATOM 1736 C CA . ARG A 1 212 ? -1.063 -1.543 19.416 1.00 96.31 212 ARG A CA 1
ATOM 1737 C C . ARG A 1 212 ? -1.490 -2.182 18.097 1.00 96.31 212 ARG A C 1
ATOM 1739 O O . ARG A 1 212 ? -0.834 -3.107 17.623 1.00 96.31 212 ARG A O 1
ATOM 1746 N N . TYR A 1 213 ? -2.548 -1.649 17.484 1.00 98.12 213 TYR A N 1
ATOM 1747 C CA . TYR A 1 213 ? -3.027 -2.069 16.169 1.00 98.12 213 TYR A CA 1
ATOM 1748 C C . TYR A 1 213 ? -3.316 -0.870 15.269 1.00 98.12 213 TYR A C 1
ATOM 1750 O O . TYR A 1 213 ? -3.638 0.218 15.744 1.00 98.12 213 TYR A O 1
ATOM 1758 N N . ALA A 1 214 ? -3.275 -1.082 13.958 1.00 98.38 214 ALA A N 1
ATOM 1759 C CA . ALA A 1 214 ? -3.855 -0.167 12.989 1.00 98.38 214 ALA A CA 1
ATOM 1760 C C . ALA A 1 214 ? -4.614 -0.954 11.922 1.00 98.38 214 ALA A C 1
ATOM 1762 O O . ALA A 1 214 ? -4.082 -1.900 11.343 1.00 98.38 214 ALA A O 1
ATOM 1763 N N . VAL A 1 215 ? -5.856 -0.559 11.659 1.00 98.75 215 VAL A N 1
ATOM 1764 C CA . VAL A 1 215 ? -6.701 -1.171 10.631 1.00 98.75 215 VAL A CA 1
ATOM 1765 C C . VAL A 1 215 ? -6.621 -0.319 9.373 1.00 98.75 215 VAL A C 1
ATOM 1767 O O . VAL A 1 215 ? -7.155 0.791 9.333 1.00 98.75 215 VAL A O 1
ATOM 1770 N N . ALA A 1 216 ? -5.942 -0.832 8.352 1.00 98.81 216 ALA A N 1
ATOM 1771 C CA . ALA A 1 216 ? -5.893 -0.226 7.031 1.00 98.81 216 ALA A CA 1
ATOM 1772 C C . ALA A 1 216 ? -7.142 -0.623 6.245 1.00 98.81 216 ALA A C 1
ATOM 1774 O O . ALA A 1 216 ? -7.378 -1.810 6.029 1.00 98.81 216 ALA A O 1
ATOM 1775 N N . VAL A 1 217 ? -7.920 0.359 5.798 1.00 98.81 217 VAL A N 1
ATOM 1776 C CA . VAL A 1 217 ? -9.128 0.160 4.993 1.00 98.81 217 VAL A CA 1
ATOM 1777 C C . VAL A 1 217 ? -8.961 0.860 3.656 1.00 98.81 217 VAL A C 1
ATOM 1779 O O . VAL A 1 217 ? -8.598 2.030 3.622 1.00 98.81 217 VAL A O 1
ATOM 1782 N N . GLY A 1 218 ? -9.256 0.173 2.557 1.00 98.69 218 GLY A N 1
ATOM 1783 C CA . GLY A 1 218 ? -9.191 0.733 1.209 1.00 98.69 218 GLY A CA 1
ATOM 1784 C C . GLY A 1 218 ? -10.483 0.470 0.455 1.00 98.69 218 GLY A C 1
ATOM 1785 O O . GLY A 1 218 ? -10.905 -0.680 0.345 1.00 98.69 218 GLY A O 1
ATOM 1786 N N . ASN A 1 219 ? -11.109 1.521 -0.072 1.00 98.62 219 ASN A N 1
ATOM 1787 C CA . ASN A 1 219 ? -12.278 1.399 -0.938 1.00 98.62 219 ASN A CA 1
ATOM 1788 C C . ASN A 1 219 ? -11.826 1.366 -2.402 1.00 98.62 219 ASN A C 1
ATOM 1790 O O . ASN A 1 219 ? -11.431 2.391 -2.941 1.00 98.62 219 ASN A O 1
ATOM 1794 N N . PHE A 1 220 ? -11.898 0.209 -3.059 1.00 98.44 220 PHE A N 1
ATOM 1795 C CA . PHE A 1 220 ? -11.455 0.030 -4.448 1.00 98.44 220 PHE A CA 1
ATOM 1796 C C . PHE A 1 220 ? -12.557 0.367 -5.464 1.00 98.44 220 PHE A C 1
ATOM 1798 O O . PHE A 1 220 ? -12.350 0.259 -6.668 1.00 98.44 220 PHE A O 1
ATOM 1805 N N . ASN A 1 221 ? -13.737 0.793 -5.009 1.00 98.25 221 ASN A N 1
ATOM 1806 C CA . ASN A 1 221 ? -14.762 1.331 -5.898 1.00 98.25 221 ASN A CA 1
ATOM 1807 C C . ASN A 1 221 ? -14.389 2.747 -6.362 1.00 98.25 221 ASN A C 1
ATOM 1809 O O . ASN A 1 221 ? -13.588 3.438 -5.731 1.00 98.25 221 ASN A O 1
ATOM 1813 N N . ARG A 1 222 ? -15.050 3.232 -7.419 1.00 97.56 222 ARG A N 1
ATOM 1814 C CA . ARG A 1 222 ? -14.997 4.655 -7.807 1.00 97.56 222 ARG A CA 1
ATOM 1815 C C . ARG A 1 222 ? -15.905 5.532 -6.946 1.00 97.56 222 ARG A C 1
ATOM 1817 O O . ARG A 1 222 ? -15.648 6.721 -6.790 1.00 97.56 222 ARG A O 1
ATOM 1824 N N . GLN A 1 223 ? -16.968 4.955 -6.389 1.00 97.75 223 GLN A N 1
ATOM 1825 C CA . GLN A 1 223 ? -17.949 5.664 -5.573 1.00 97.75 223 GLN A CA 1
ATOM 1826 C C . GLN A 1 223 ? -17.612 5.573 -4.088 1.00 97.75 223 GLN A C 1
ATOM 1828 O O . GLN A 1 223 ? -17.014 4.605 -3.613 1.00 97.75 223 GLN A O 1
ATOM 1833 N N . GLU A 1 224 ? -18.064 6.577 -3.345 1.00 98.31 224 GLU A N 1
ATOM 1834 C CA . GLU A 1 224 ? -18.088 6.513 -1.892 1.00 98.31 224 GLU A CA 1
ATOM 1835 C C . GLU A 1 224 ? -18.944 5.334 -1.410 1.00 98.31 224 GLU A C 1
ATOM 1837 O O . GLU A 1 224 ? -20.016 5.055 -1.956 1.00 98.31 224 GLU A O 1
ATOM 1842 N N . LYS A 1 225 ? -18.462 4.641 -0.378 1.00 98.06 225 LYS A N 1
ATOM 1843 C CA . LYS A 1 225 ? -19.159 3.522 0.253 1.00 98.06 225 LYS A CA 1
ATOM 1844 C C . LYS A 1 225 ? -19.148 3.684 1.764 1.00 98.06 225 LYS A C 1
ATOM 1846 O O . LYS A 1 225 ? -18.180 4.171 2.344 1.00 98.06 225 LYS A O 1
ATOM 1851 N N . GLU A 1 226 ? -20.216 3.216 2.394 1.00 98.12 226 GLU A N 1
ATOM 1852 C CA . GLU A 1 226 ? -20.169 2.834 3.800 1.00 98.12 226 GLU A CA 1
ATOM 1853 C C . GLU A 1 226 ? -19.268 1.601 3.932 1.00 98.12 226 GLU A C 1
ATOM 1855 O O . GLU A 1 226 ? -19.518 0.590 3.272 1.00 98.12 226 GLU A O 1
ATOM 1860 N N . ILE A 1 227 ? -18.214 1.680 4.747 1.00 97.12 227 ILE A N 1
ATOM 1861 C CA . ILE A 1 227 ? -17.195 0.622 4.795 1.00 97.12 227 ILE A CA 1
ATOM 1862 C C . ILE A 1 227 ? -17.650 -0.624 5.548 1.00 97.12 227 ILE A C 1
ATOM 1864 O O . ILE A 1 227 ? -16.991 -1.650 5.417 1.00 97.12 227 ILE A O 1
ATOM 1868 N N . ARG A 1 228 ? -18.728 -0.574 6.344 1.00 97.62 228 ARG A N 1
ATOM 1869 C CA . ARG A 1 228 ? -19.267 -1.739 7.072 1.00 97.62 228 ARG A CA 1
ATOM 1870 C C . ARG A 1 228 ? -18.178 -2.537 7.795 1.00 97.62 228 ARG A C 1
ATOM 1872 O O . ARG A 1 228 ? -18.124 -3.762 7.668 1.00 97.62 228 ARG A O 1
ATOM 1879 N N . LEU A 1 229 ? -17.278 -1.831 8.485 1.00 98.12 229 LEU A N 1
ATOM 1880 C CA . LEU A 1 229 ? -16.119 -2.426 9.145 1.00 98.12 229 LEU A CA 1
ATOM 1881 C C . LEU A 1 229 ? -16.569 -3.306 10.315 1.00 98.12 229 LEU A C 1
ATOM 1883 O O . LEU A 1 229 ? -17.331 -2.876 11.179 1.00 98.12 229 LEU A O 1
ATOM 1887 N N . GLN A 1 230 ? -16.079 -4.539 10.335 1.00 97.50 230 GLN A N 1
ATOM 1888 C CA . GLN A 1 230 ? -16.304 -5.521 11.387 1.00 97.50 230 GLN A CA 1
ATOM 1889 C C . GLN A 1 230 ? -14.948 -5.890 11.979 1.00 97.50 230 GLN A C 1
ATOM 1891 O O . GLN A 1 230 ? -14.045 -6.288 11.244 1.00 97.50 230 GLN A O 1
ATOM 1896 N N . ILE A 1 231 ? -14.816 -5.753 13.297 1.00 98.12 231 ILE A N 1
ATOM 1897 C CA . ILE A 1 231 ? -13.589 -6.052 14.038 1.00 98.12 231 ILE A CA 1
ATOM 1898 C C . ILE A 1 231 ? -13.909 -7.127 15.074 1.00 98.12 231 ILE A C 1
ATOM 1900 O O . ILE A 1 231 ? -14.783 -6.942 15.923 1.00 98.12 231 ILE A O 1
ATOM 1904 N N . ASP A 1 232 ? -13.193 -8.244 15.014 1.00 98.06 232 ASP A N 1
ATOM 1905 C CA . ASP A 1 232 ? -13.183 -9.264 16.055 1.00 98.06 232 ASP A CA 1
ATOM 1906 C C . ASP A 1 232 ? -12.184 -8.862 17.149 1.00 98.06 232 ASP A C 1
ATOM 1908 O O . ASP A 1 232 ? -11.004 -9.220 17.145 1.00 98.06 232 ASP A O 1
ATOM 1912 N N . TRP A 1 233 ? -12.679 -8.085 18.111 1.00 97.44 233 TRP A N 1
ATOM 1913 C CA . TRP A 1 233 ? -11.904 -7.611 19.260 1.00 97.44 233 TRP A CA 1
ATOM 1914 C C . TRP A 1 233 ? -11.323 -8.756 20.095 1.00 97.44 233 TRP A C 1
ATOM 1916 O O . TRP A 1 233 ? -10.220 -8.642 20.631 1.00 97.44 233 TRP A O 1
ATOM 1926 N N . LYS A 1 234 ? -12.035 -9.889 20.164 1.00 96.88 234 LYS A N 1
ATOM 1927 C CA . LYS A 1 234 ? -11.576 -11.074 20.889 1.00 96.88 234 LYS A CA 1
ATOM 1928 C C . LYS A 1 234 ? -10.377 -11.700 20.183 1.00 96.88 234 LYS A C 1
ATOM 1930 O O . LYS A 1 234 ? -9.413 -12.044 20.861 1.00 96.88 234 LYS A O 1
ATOM 1935 N N . ALA A 1 235 ? -10.406 -11.806 18.855 1.00 96.44 235 ALA A N 1
ATOM 1936 C CA . ALA A 1 235 ? -9.269 -12.283 18.069 1.00 96.44 235 ALA A CA 1
ATOM 1937 C C . ALA A 1 235 ? -8.054 -11.338 18.148 1.00 96.44 235 ALA A C 1
ATOM 1939 O O . ALA A 1 235 ? -6.921 -11.812 18.145 1.00 96.44 235 ALA A O 1
ATOM 1940 N N . LEU A 1 236 ? -8.278 -10.025 18.293 1.00 95.19 236 LEU A N 1
ATOM 1941 C CA . LEU A 1 236 ? -7.221 -9.044 18.595 1.00 95.19 236 LEU A CA 1
ATOM 1942 C C . LEU A 1 236 ? -6.732 -9.090 20.056 1.00 95.19 236 LEU A C 1
ATOM 1944 O O . LEU A 1 236 ? -5.743 -8.449 20.402 1.00 95.19 236 LEU A O 1
ATOM 1948 N N . GLY A 1 237 ? -7.416 -9.817 20.943 1.00 95.19 237 GLY A N 1
ATOM 1949 C CA . GLY A 1 237 ? -7.039 -9.915 22.353 1.00 95.19 237 GLY A CA 1
ATOM 1950 C C . GLY A 1 237 ? -7.177 -8.598 23.127 1.00 95.19 237 GLY A C 1
ATOM 1951 O O . GLY A 1 237 ? -6.423 -8.370 24.077 1.00 95.19 237 GLY A O 1
ATOM 1952 N N . ILE A 1 238 ? -8.112 -7.728 22.728 1.00 94.75 238 ILE A N 1
ATOM 1953 C CA . ILE A 1 238 ? -8.416 -6.455 23.400 1.00 94.75 238 ILE A CA 1
ATOM 1954 C C . ILE A 1 238 ? -9.925 -6.26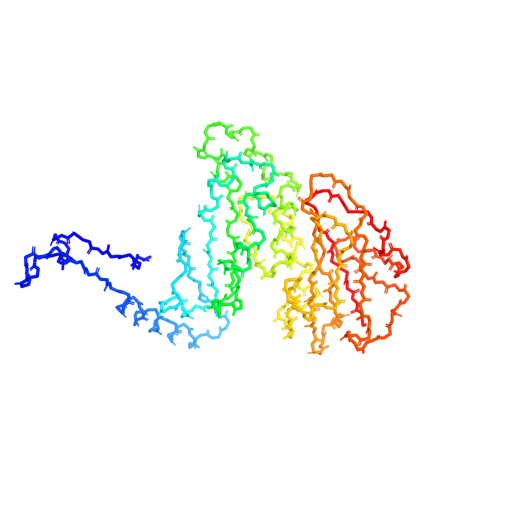8 23.579 1.00 94.75 238 ILE A C 1
ATOM 1956 O O . ILE A 1 238 ? -10.739 -6.904 22.915 1.00 94.75 238 ILE A O 1
ATOM 1960 N N . LYS A 1 239 ? -10.318 -5.377 24.491 1.00 95.94 239 LYS A N 1
ATOM 1961 C CA . LYS A 1 239 ? -11.702 -4.891 24.556 1.00 95.94 239 LYS A CA 1
ATOM 1962 C C . LYS A 1 239 ? -11.885 -3.768 23.527 1.00 95.94 239 LYS A C 1
ATOM 1964 O O . LYS A 1 239 ? -10.925 -3.033 23.298 1.00 95.94 239 LYS A O 1
ATOM 1969 N N . PRO A 1 240 ? -13.079 -3.616 22.929 1.00 96.50 240 PRO A N 1
ATOM 1970 C CA . PRO A 1 240 ? -13.348 -2.487 22.049 1.00 96.50 240 PRO A CA 1
ATOM 1971 C C . PRO A 1 240 ? -13.121 -1.176 22.816 1.00 96.50 240 PRO A C 1
ATOM 1973 O O . PRO A 1 240 ? -13.702 -1.015 23.895 1.00 96.50 240 PRO A O 1
ATOM 1976 N N . PRO A 1 241 ? -12.278 -0.260 22.308 1.00 96.88 241 PRO A N 1
ATOM 1977 C CA . PRO A 1 241 ? -12.158 1.067 22.889 1.00 96.88 241 PRO A CA 1
ATOM 1978 C C . PRO A 1 241 ? -13.425 1.884 22.605 1.00 96.88 241 PRO A C 1
ATOM 1980 O O . PRO A 1 241 ? -14.270 1.497 21.797 1.00 96.88 241 PRO A O 1
ATOM 1983 N N . GLU A 1 242 ? -13.558 3.038 23.253 1.00 97.50 242 GLU A N 1
ATOM 1984 C CA . GLU A 1 242 ? -14.636 3.982 22.942 1.00 97.50 242 GLU A CA 1
ATOM 1985 C C . GLU A 1 242 ? -14.425 4.620 21.561 1.00 97.50 242 GLU A C 1
ATOM 1987 O O . GLU A 1 242 ? -15.351 4.704 20.750 1.00 97.50 242 GLU A O 1
ATOM 1992 N N . THR A 1 243 ? -13.181 5.005 21.269 1.00 98.06 243 THR A N 1
ATOM 1993 C CA . THR A 1 243 ? -12.778 5.654 20.022 1.00 98.06 243 THR A CA 1
ATOM 1994 C C . THR A 1 243 ? -11.516 5.029 19.432 1.00 98.06 243 THR A C 1
ATOM 1996 O O . THR A 1 243 ? -10.716 4.391 20.121 1.00 98.06 243 THR A O 1
ATOM 1999 N N . VAL A 1 244 ? -11.332 5.232 18.131 1.00 98.25 244 VAL A N 1
ATOM 2000 C CA . VAL A 1 244 ? -10.093 4.958 17.392 1.00 98.25 244 VAL A CA 1
ATOM 2001 C C . VAL A 1 244 ? -9.636 6.232 16.691 1.00 98.25 244 VAL A C 1
ATOM 2003 O O . VAL A 1 244 ? -10.461 7.081 16.360 1.00 98.25 244 VAL A O 1
ATOM 2006 N N . ARG A 1 245 ? -8.337 6.375 16.421 1.00 98.44 245 ARG A N 1
ATOM 2007 C CA . ARG A 1 245 ? -7.807 7.534 15.687 1.00 98.44 245 ARG A CA 1
ATOM 2008 C C . ARG A 1 245 ? -7.719 7.215 14.204 1.00 98.44 245 ARG A C 1
ATOM 2010 O O . ARG A 1 245 ? -6.961 6.333 13.824 1.00 98.44 245 ARG A O 1
ATOM 2017 N N . GLU A 1 246 ? -8.405 7.951 13.344 1.00 98.31 246 GLU A N 1
ATOM 2018 C CA . GLU A 1 246 ? -8.137 7.909 11.906 1.00 98.31 246 GLU A CA 1
ATOM 2019 C C . GLU A 1 246 ? -6.865 8.728 11.628 1.00 98.31 246 GLU A C 1
ATOM 2021 O O . GLU A 1 246 ? -6.835 9.946 11.804 1.00 98.31 246 GLU A O 1
ATOM 2026 N N . LEU A 1 247 ? -5.773 8.040 11.290 1.00 98.25 247 LEU A N 1
ATOM 2027 C CA . LEU A 1 247 ? -4.416 8.590 11.280 1.00 98.25 247 LEU A CA 1
ATOM 2028 C C . LEU A 1 247 ? -4.159 9.542 10.111 1.00 98.25 247 LEU A C 1
ATOM 2030 O O . LEU A 1 247 ? -3.262 10.377 10.198 1.00 98.25 247 LEU A O 1
ATOM 2034 N N . TRP A 1 248 ? -4.923 9.438 9.021 1.00 97.94 248 TRP A N 1
ATOM 2035 C CA . TRP A 1 248 ? -4.754 10.329 7.879 1.00 97.94 248 TRP A CA 1
ATOM 2036 C C . TRP A 1 248 ? -5.366 11.703 8.148 1.00 97.94 248 TRP A C 1
ATOM 2038 O O . TRP A 1 248 ? -4.731 12.729 7.921 1.00 97.94 248 TRP A O 1
ATOM 2048 N N . THR A 1 249 ? -6.604 11.732 8.624 1.00 97.31 249 THR A N 1
ATOM 2049 C CA . THR A 1 249 ? -7.420 12.918 8.912 1.00 97.31 249 THR A CA 1
ATOM 2050 C C . THR A 1 249 ? -7.243 13.436 10.330 1.00 97.31 249 THR A C 1
ATOM 2052 O O . THR A 1 249 ? -7.707 14.537 10.616 1.00 97.31 249 THR A O 1
ATOM 2055 N N . GLU A 1 250 ? -6.566 12.669 11.186 1.00 97.00 250 GLU A N 1
ATOM 2056 C CA . GLU A 1 250 ? -6.292 12.998 12.581 1.00 97.00 250 GLU A CA 1
ATOM 2057 C C . GLU A 1 250 ? -7.577 13.231 13.394 1.00 97.00 250 GLU A C 1
ATOM 2059 O O . GLU A 1 250 ? -7.656 14.135 14.226 1.00 97.00 250 GLU A O 1
ATOM 2064 N N . LYS A 1 251 ? -8.601 12.408 13.156 1.00 97.75 251 LYS A N 1
ATOM 2065 C CA . LYS A 1 251 ? -9.890 12.486 13.856 1.00 97.75 251 LYS A CA 1
ATOM 2066 C C . LYS A 1 251 ? -10.102 11.271 14.739 1.00 97.75 251 LYS A C 1
ATOM 2068 O O . LYS A 1 251 ? -9.785 10.156 14.336 1.00 97.75 251 LYS A O 1
ATOM 2073 N N . ASP A 1 252 ? -10.673 11.487 15.915 1.00 98.25 252 ASP A N 1
ATOM 2074 C CA . ASP A 1 252 ? -11.141 10.392 16.758 1.00 98.25 252 ASP A CA 1
ATOM 2075 C C . ASP A 1 252 ? -12.542 9.988 16.298 1.00 98.25 252 ASP A C 1
ATOM 2077 O O . ASP A 1 252 ? -13.422 10.835 16.137 1.00 98.25 252 ASP A O 1
ATOM 2081 N N . ILE A 1 253 ? -12.728 8.698 16.043 1.00 98.12 253 ILE A N 1
ATOM 2082 C CA . ILE A 1 253 ? -13.964 8.115 15.530 1.00 98.12 253 ILE A CA 1
ATOM 2083 C C . ILE A 1 253 ? -14.506 7.155 16.590 1.00 98.12 253 ILE A C 1
ATOM 2085 O O . ILE A 1 253 ? -13.773 6.245 16.994 1.00 98.12 253 ILE A O 1
ATOM 2089 N N . PRO A 1 254 ? -15.761 7.309 17.043 1.00 98.06 254 PRO A N 1
ATOM 2090 C CA . PRO A 1 254 ? -16.388 6.335 17.923 1.00 98.06 254 PRO A CA 1
ATOM 2091 C C . PRO A 1 254 ? -16.411 4.948 17.281 1.00 98.06 254 PRO A C 1
ATOM 2093 O O . PRO A 1 254 ? -16.765 4.797 16.109 1.00 98.06 254 PRO A O 1
ATOM 2096 N N . VAL A 1 255 ? -16.088 3.903 18.046 1.00 97.12 255 VAL A N 1
ATOM 2097 C CA . VAL A 1 255 ? -16.109 2.521 17.532 1.00 97.12 255 VAL A CA 1
ATOM 2098 C C . VAL A 1 255 ? -17.496 2.130 17.007 1.00 97.12 255 VAL A C 1
ATOM 2100 O O . VAL A 1 255 ? -17.602 1.391 16.027 1.00 97.12 255 VAL A O 1
ATOM 2103 N N . SER A 1 256 ? -18.561 2.679 17.596 1.00 95.88 256 SER A N 1
ATOM 2104 C CA . SER A 1 256 ? -19.951 2.499 17.154 1.00 95.88 256 SER A CA 1
ATOM 2105 C C . SER A 1 256 ? -20.236 3.049 15.748 1.00 95.88 256 SER A C 1
ATOM 2107 O O . SER A 1 256 ? -21.187 2.606 15.101 1.00 95.88 256 SER A O 1
ATOM 2109 N N . GLU A 1 257 ? -19.417 3.976 15.248 1.00 96.62 257 GLU A N 1
ATOM 2110 C CA . GLU A 1 257 ? -19.577 4.603 13.933 1.00 96.62 257 GLU A CA 1
ATOM 2111 C C . GLU A 1 257 ? -18.741 3.937 12.837 1.00 96.62 257 GLU A C 1
ATOM 2113 O O . GLU A 1 257 ? -19.012 4.153 11.657 1.00 96.62 257 GLU A O 1
ATOM 2118 N N . LEU A 1 258 ? -17.779 3.071 13.178 1.00 94.81 258 LEU A N 1
ATOM 2119 C CA . LEU A 1 258 ? -16.892 2.431 12.195 1.00 94.81 258 LEU A CA 1
ATOM 2120 C C . LEU A 1 258 ? -17.645 1.612 11.138 1.00 94.81 258 LEU A C 1
ATOM 2122 O O . LEU A 1 258 ? -17.260 1.595 9.969 1.00 94.81 258 LEU A O 1
ATOM 2126 N N . GLY A 1 259 ? -18.761 0.984 11.517 1.00 91.94 259 GLY A N 1
ATOM 2127 C CA . GLY A 1 259 ? -19.636 0.288 10.573 1.00 91.94 259 GLY A CA 1
ATOM 2128 C C . GLY A 1 259 ? -20.299 1.226 9.555 1.00 91.94 259 GLY A C 1
ATOM 2129 O O . GLY A 1 259 ? -20.558 0.810 8.432 1.00 91.94 259 GLY A O 1
ATOM 2130 N N . LYS A 1 260 ? -20.532 2.491 9.924 1.00 95.75 260 LYS A N 1
ATOM 2131 C CA . LYS A 1 260 ? -21.219 3.511 9.113 1.00 95.75 260 LYS A CA 1
ATOM 2132 C C . LYS A 1 260 ? -20.267 4.518 8.464 1.00 95.75 260 LYS A C 1
ATOM 2134 O O . LYS A 1 260 ? -20.707 5.408 7.737 1.00 95.75 260 LYS A O 1
ATOM 2139 N N . TYR A 1 261 ? -18.967 4.397 8.726 1.00 97.75 261 TYR A N 1
ATOM 2140 C CA . TYR A 1 261 ? -17.965 5.318 8.214 1.00 97.75 261 TYR A CA 1
ATOM 2141 C C . TYR A 1 261 ? -17.981 5.319 6.681 1.00 97.75 261 TYR A C 1
ATOM 2143 O O . TYR A 1 261 ? -17.913 4.267 6.037 1.00 97.75 261 TYR A O 1
ATOM 2151 N N . ARG A 1 262 ? -18.098 6.509 6.086 1.00 98.12 262 ARG A N 1
ATOM 2152 C CA . ARG A 1 262 ? -18.150 6.683 4.632 1.00 98.12 262 ARG A CA 1
ATOM 2153 C C . ARG A 1 262 ? -16.761 7.006 4.108 1.00 98.12 262 ARG A C 1
ATOM 2155 O O . ARG A 1 262 ? -16.145 7.981 4.528 1.00 98.12 262 ARG A O 1
ATOM 2162 N N . LEU A 1 263 ? -16.281 6.183 3.184 1.00 98.25 263 LEU A N 1
ATOM 2163 C CA . LEU A 1 263 ? -14.972 6.331 2.564 1.00 98.25 263 LEU A CA 1
ATOM 2164 C C . LEU A 1 263 ? -15.140 6.567 1.066 1.00 98.25 263 LEU A C 1
ATOM 2166 O O . LEU A 1 263 ? -15.783 5.770 0.376 1.00 98.25 263 LEU A O 1
ATOM 2170 N N . LYS A 1 264 ? -14.556 7.660 0.562 1.00 98.44 264 LYS A N 1
ATOM 2171 C CA . LYS A 1 264 ? -14.557 7.995 -0.868 1.00 98.44 264 LYS A CA 1
ATOM 2172 C C . LYS A 1 264 ? -13.989 6.846 -1.707 1.00 98.44 264 LYS A C 1
ATOM 2174 O O . LYS A 1 264 ? -13.204 6.032 -1.225 1.00 98.44 264 LYS A O 1
ATOM 2179 N N . GLY A 1 265 ? -14.406 6.769 -2.966 1.00 98.19 265 GLY A N 1
ATOM 2180 C CA . GLY A 1 265 ? -13.893 5.761 -3.888 1.00 98.19 265 GLY A CA 1
ATOM 2181 C C . GLY A 1 265 ? -12.407 5.953 -4.170 1.00 98.19 265 GLY A C 1
ATOM 2182 O O . GLY A 1 265 ? -11.963 7.077 -4.389 1.00 98.19 265 GLY A O 1
ATOM 2183 N N . SER A 1 266 ? -11.645 4.861 -4.164 1.00 98.19 266 SER A N 1
ATOM 2184 C CA . SER A 1 266 ? -10.185 4.844 -4.300 1.00 98.19 266 SER A CA 1
ATOM 2185 C C . SER A 1 266 ? -9.473 5.702 -3.249 1.00 98.19 266 SER A C 1
ATOM 2187 O O . SER A 1 266 ? -8.445 6.315 -3.524 1.00 98.19 266 SER A O 1
ATOM 2189 N N . HIS A 1 267 ? -10.046 5.775 -2.045 1.00 98.69 267 HIS A N 1
ATOM 2190 C CA . HIS A 1 267 ? -9.423 6.372 -0.865 1.00 98.69 267 HIS A CA 1
ATOM 2191 C C . HIS A 1 267 ? -9.198 5.300 0.199 1.00 98.69 267 HIS A C 1
ATOM 2193 O O . HIS A 1 267 ? -9.833 4.239 0.192 1.00 98.69 267 HIS A O 1
ATOM 2199 N N . PHE A 1 268 ? -8.312 5.615 1.139 1.00 98.75 268 PHE A N 1
ATOM 2200 C CA . PHE A 1 268 ? -8.027 4.787 2.298 1.00 98.75 268 PHE A CA 1
ATOM 2201 C C . PHE A 1 268 ? -8.393 5.491 3.603 1.00 98.75 268 PHE A C 1
ATOM 2203 O O . PHE A 1 268 ? -8.492 6.717 3.663 1.00 98.75 268 PHE A O 1
ATOM 2210 N N . ALA A 1 269 ? -8.552 4.690 4.647 1.00 98.62 269 ALA A N 1
ATOM 2211 C CA . ALA A 1 269 ? -8.513 5.112 6.036 1.00 98.62 269 ALA A CA 1
ATOM 2212 C C . ALA A 1 269 ? -7.520 4.221 6.790 1.00 98.62 269 ALA A C 1
ATOM 2214 O O . ALA A 1 269 ? -7.322 3.057 6.433 1.00 98.62 269 ALA A O 1
ATOM 2215 N N . LEU A 1 270 ? -6.894 4.759 7.829 1.00 98.69 270 LEU A N 1
ATOM 2216 C CA . LEU A 1 270 ? -6.012 4.005 8.712 1.00 98.69 270 LEU A CA 1
ATOM 2217 C C . LEU A 1 270 ? -6.418 4.276 10.155 1.00 98.69 270 LEU A C 1
ATOM 2219 O O . LEU A 1 270 ? -6.149 5.350 10.680 1.00 98.69 270 LEU A O 1
ATOM 2223 N N . PHE A 1 271 ? -7.074 3.315 10.797 1.00 98.69 271 PHE A N 1
ATOM 2224 C CA . PHE A 1 271 ? -7.579 3.476 12.159 1.00 98.69 271 PHE A CA 1
ATOM 2225 C C . PHE A 1 271 ? -6.578 2.928 13.174 1.00 98.69 271 PHE A C 1
ATOM 2227 O O . PHE A 1 271 ? -6.435 1.714 13.288 1.00 98.69 271 PHE A O 1
ATOM 2234 N N . GLY A 1 272 ? -5.893 3.806 13.903 1.00 98.12 272 GLY A N 1
ATOM 2235 C CA . GLY A 1 272 ? -5.020 3.468 15.024 1.00 98.12 272 GLY A CA 1
ATOM 2236 C C . GLY A 1 272 ? -5.810 3.121 16.287 1.00 98.12 272 GLY A C 1
ATOM 2237 O O . GLY A 1 272 ? -6.750 3.824 16.670 1.00 98.12 272 GLY A O 1
ATOM 2238 N N . ILE A 1 273 ? -5.404 2.033 16.937 1.00 97.56 273 ILE A N 1
ATOM 2239 C CA . ILE A 1 273 ? -6.025 1.437 18.122 1.00 97.56 273 ILE A CA 1
ATOM 2240 C C . ILE A 1 273 ? -4.932 1.259 19.181 1.00 97.56 273 ILE A C 1
ATOM 2242 O O . ILE A 1 273 ? -3.867 0.708 18.890 1.00 97.56 273 ILE A O 1
ATOM 2246 N N . LYS A 1 274 ? -5.183 1.754 20.393 1.00 91.81 274 LYS A N 1
ATOM 2247 C CA . LYS A 1 274 ? -4.256 1.655 21.531 1.00 91.81 274 LYS A CA 1
ATOM 2248 C C . LYS A 1 274 ? -4.368 0.316 22.253 1.00 91.81 274 LYS A C 1
ATOM 2250 O O . LYS A 1 274 ? -5.478 -0.258 22.265 1.00 91.81 274 LYS A O 1
#